Protein AF-A0A969SHD6-F1 (afdb_monomer)

Secondary structure (DSSP, 8-state):
-----------------------------------------------------HHHHHHHHHHHHHHHHHHHHTT--HHHHHHHHHHHHHH--EEEE-----BPTTSSPBPGGGGT-EEEEES-HHHHHHHTTT-SSEEE--HHHHSSEEEE-STTTTT-EE-TTPSPPPHHHHHHHHHTT-

Structure (mmCIF, N/CA/C/O backbone):
data_AF-A0A969SHD6-F1
#
_entry.id   AF-A0A969SHD6-F1
#
loop_
_atom_site.group_PDB
_atom_site.id
_atom_site.type_symbol
_atom_site.label_atom_id
_atom_site.label_alt_id
_atom_site.label_comp_id
_atom_site.label_asym_id
_atom_site.label_entity_id
_atom_site.label_seq_id
_atom_site.pdbx_PDB_ins_code
_atom_site.Cartn_x
_atom_site.Cartn_y
_atom_site.Cartn_z
_atom_site.occupancy
_atom_site.B_iso_or_equiv
_atom_site.auth_seq_id
_atom_site.auth_comp_id
_atom_site.auth_asym_id
_atom_site.auth_atom_id
_atom_site.pdbx_PDB_model_num
ATOM 1 N N . MET A 1 1 ? -44.018 15.554 -19.482 1.00 47.31 1 MET A N 1
ATOM 2 C CA . MET A 1 1 ? -44.488 14.164 -19.298 1.00 47.31 1 MET A CA 1
ATOM 3 C C . MET A 1 1 ? -43.904 13.653 -17.995 1.00 47.31 1 MET A C 1
ATOM 5 O O . MET A 1 1 ? -42.697 13.480 -17.912 1.00 47.31 1 MET A O 1
ATOM 9 N N . THR A 1 2 ? -44.730 13.518 -16.963 1.00 50.12 2 THR A N 1
ATOM 10 C CA . THR A 1 2 ? -44.343 13.008 -15.641 1.00 50.12 2 THR A CA 1
ATOM 11 C C . THR A 1 2 ? -44.660 11.521 -15.562 1.00 50.12 2 THR A C 1
ATOM 13 O O . THR A 1 2 ? -45.817 11.142 -15.712 1.00 50.12 2 THR A O 1
ATOM 16 N N . ILE A 1 3 ? -43.655 10.688 -15.295 1.00 57.47 3 ILE A N 1
ATOM 17 C CA . ILE A 1 3 ? -43.860 9.322 -14.803 1.00 57.47 3 ILE A CA 1
ATOM 18 C C . ILE A 1 3 ? -43.043 9.175 -13.517 1.00 57.47 3 ILE A C 1
ATOM 20 O O . ILE A 1 3 ? -41.971 9.756 -13.359 1.00 57.47 3 ILE A O 1
ATOM 24 N N . LEU A 1 4 ? -43.658 8.485 -12.570 1.00 54.00 4 LEU A N 1
ATOM 25 C CA . LEU A 1 4 ? -43.399 8.419 -11.133 1.00 54.00 4 LEU A CA 1
ATOM 26 C C . LEU A 1 4 ? -43.486 6.908 -10.776 1.00 54.00 4 LEU A C 1
ATOM 28 O O . LEU A 1 4 ? -43.933 6.156 -11.640 1.00 54.00 4 LEU A O 1
ATOM 32 N N . TRP A 1 5 ? -43.170 6.486 -9.535 1.00 44.47 5 TRP A N 1
ATOM 33 C CA . TRP A 1 5 ? -43.183 5.084 -9.013 1.00 44.47 5 TRP A CA 1
ATOM 34 C C . TRP A 1 5 ? -41.864 4.311 -9.271 1.00 44.47 5 TRP A C 1
ATOM 36 O O . TRP A 1 5 ? -41.293 4.440 -10.347 1.00 44.47 5 TRP A O 1
ATOM 46 N N . SER A 1 6 ? -41.270 3.509 -8.368 1.00 48.25 6 SER A N 1
ATOM 47 C CA . SER A 1 6 ? -41.489 3.176 -6.934 1.00 48.25 6 SER A CA 1
ATOM 48 C C . SER A 1 6 ? -40.092 2.959 -6.268 1.00 48.25 6 SER A C 1
ATOM 50 O O . SER A 1 6 ? -39.107 2.845 -6.988 1.00 48.25 6 SER A O 1
ATOM 52 N N . ALA A 1 7 ? -39.826 2.971 -4.951 1.00 51.88 7 ALA A N 1
ATOM 53 C CA . ALA A 1 7 ? -40.499 2.340 -3.800 1.00 51.88 7 ALA A CA 1
ATOM 54 C C . ALA A 1 7 ? -40.515 0.784 -3.878 1.00 51.88 7 ALA A C 1
ATOM 56 O O . ALA A 1 7 ? -40.811 0.229 -4.926 1.00 51.88 7 ALA A O 1
ATOM 57 N N . VAL A 1 8 ? -40.204 -0.016 -2.849 1.00 49.53 8 VAL A N 1
ATOM 58 C CA . VAL A 1 8 ? -39.600 0.187 -1.508 1.00 49.53 8 VAL A CA 1
ATOM 59 C C . VAL A 1 8 ? -38.805 -1.102 -1.182 1.00 49.53 8 VAL A C 1
ATOM 61 O O . VAL A 1 8 ? -39.204 -2.147 -1.685 1.00 49.53 8 VAL A O 1
ATOM 64 N N . LEU A 1 9 ? -37.763 -1.076 -0.326 1.00 48.53 9 LEU A N 1
ATOM 65 C CA . LEU A 1 9 ? -37.622 -1.993 0.840 1.00 48.53 9 LEU A CA 1
ATOM 66 C C . LEU A 1 9 ? -36.283 -1.827 1.585 1.00 48.53 9 LEU A C 1
ATOM 68 O O . LEU A 1 9 ? -35.214 -2.155 1.076 1.00 48.53 9 LEU A O 1
ATOM 72 N N . ALA A 1 10 ? -36.365 -1.381 2.840 1.00 48.44 10 ALA A N 1
ATOM 73 C CA . ALA A 1 10 ? -35.284 -1.498 3.814 1.00 48.44 10 ALA A CA 1
ATOM 74 C C . ALA A 1 10 ? -35.473 -2.784 4.633 1.00 48.44 10 ALA A C 1
ATOM 76 O O . ALA A 1 10 ? -36.581 -3.063 5.088 1.00 48.44 10 ALA A O 1
ATOM 77 N N . ALA A 1 11 ? -34.393 -3.528 4.873 1.00 48.66 11 ALA A N 1
ATOM 78 C CA . ALA A 1 11 ? -34.372 -4.656 5.801 1.00 48.66 11 ALA A CA 1
ATOM 79 C C . ALA A 1 11 ? -33.301 -4.408 6.871 1.00 48.66 11 ALA A C 1
ATOM 81 O O . ALA A 1 11 ? -32.119 -4.686 6.671 1.00 48.66 11 ALA A O 1
ATOM 82 N N . ALA A 1 12 ? -33.717 -3.846 8.007 1.00 48.00 12 ALA A N 1
ATOM 83 C CA . ALA A 1 12 ? -32.867 -3.731 9.185 1.00 48.00 12 ALA A CA 1
ATOM 84 C C . ALA A 1 12 ? -32.871 -5.069 9.939 1.00 48.00 12 ALA A C 1
ATOM 86 O O . ALA A 1 12 ? -33.909 -5.487 10.449 1.00 48.00 12 ALA A O 1
ATOM 87 N N . VAL A 1 13 ? -31.718 -5.737 10.020 1.00 58.69 13 VAL A N 1
ATOM 88 C CA . VAL A 1 13 ? -31.552 -6.955 10.828 1.00 58.69 13 VAL A CA 1
ATOM 89 C C . VAL A 1 13 ? -30.784 -6.604 12.097 1.00 58.69 13 VAL A C 1
ATOM 91 O O . VAL A 1 13 ? -29.557 -6.514 12.104 1.00 58.69 13 VAL A O 1
ATOM 94 N N . SER A 1 14 ? -31.531 -6.388 13.176 1.00 45.38 14 SER A N 1
ATOM 95 C CA . SER A 1 14 ? -30.989 -6.170 14.516 1.00 45.38 14 SER A CA 1
ATOM 96 C C . SER A 1 14 ? -30.467 -7.483 15.101 1.00 45.38 14 SER A C 1
ATOM 98 O O . SER A 1 14 ? -31.257 -8.365 15.431 1.00 45.38 14 SER A O 1
ATOM 100 N N . PHE A 1 15 ? -29.152 -7.603 15.294 1.00 53.94 15 PHE A N 1
ATOM 101 C CA . PHE A 1 15 ? -28.575 -8.662 16.126 1.00 53.94 15 PHE A CA 1
ATOM 102 C C . PHE A 1 15 ? -28.360 -8.151 17.552 1.00 53.94 15 PHE A C 1
ATOM 104 O O . PHE A 1 15 ? -27.542 -7.262 17.792 1.00 53.94 15 PHE A O 1
ATOM 111 N N . ALA A 1 16 ? -29.112 -8.718 18.495 1.00 55.22 16 ALA A N 1
ATOM 112 C CA . ALA A 1 16 ? -28.934 -8.485 19.924 1.00 55.22 16 ALA A CA 1
ATOM 113 C C . ALA A 1 16 ? -27.698 -9.230 20.467 1.00 55.22 16 ALA A C 1
ATOM 115 O O . ALA A 1 16 ? -27.256 -10.232 19.903 1.00 55.22 16 ALA A O 1
ATOM 116 N N . LEU A 1 17 ? -27.142 -8.725 21.573 1.00 46.09 17 LEU A N 1
ATOM 117 C CA . LEU A 1 17 ? -25.974 -9.301 22.249 1.00 46.09 17 LEU A CA 1
ATOM 118 C C . LEU A 1 17 ? -26.292 -10.662 22.904 1.00 46.09 17 LEU A C 1
ATOM 120 O O . LEU A 1 17 ? -27.452 -10.989 23.150 1.00 46.09 17 LEU A O 1
ATOM 124 N N . PRO A 1 18 ? -25.249 -11.400 23.316 1.00 48.41 18 PRO A N 1
ATOM 125 C CA . PRO A 1 18 ? -25.024 -11.416 24.763 1.00 48.41 18 PRO A CA 1
ATOM 126 C C . PRO A 1 18 ? -23.591 -11.045 25.168 1.00 48.41 18 PRO A C 1
ATOM 128 O O . PRO A 1 18 ? -22.605 -11.520 24.607 1.00 48.41 18 PRO A O 1
ATOM 131 N N . ALA A 1 19 ? -23.482 -10.215 26.206 1.00 49.66 19 ALA A N 1
ATOM 132 C CA . ALA A 1 19 ? -22.227 -9.947 26.895 1.00 49.66 19 ALA A CA 1
ATOM 133 C C . ALA A 1 19 ? -22.019 -10.990 28.006 1.00 49.66 19 ALA A C 1
ATOM 135 O O . ALA A 1 19 ? -22.691 -10.947 29.035 1.00 49.66 19 ALA A O 1
ATOM 136 N N . SER A 1 20 ? -21.074 -11.913 27.824 1.00 48.59 20 SER A N 1
ATOM 137 C CA . SER A 1 20 ? -20.677 -12.854 28.879 1.00 48.59 20 SER A CA 1
ATOM 138 C C . SER A 1 20 ? -19.536 -12.279 29.714 1.00 48.59 20 SER A C 1
ATOM 140 O O . SER A 1 20 ? -18.369 -12.319 29.327 1.00 48.59 20 SER A O 1
ATOM 142 N N . SER A 1 21 ? -19.891 -11.756 30.888 1.00 50.78 21 SER A N 1
ATOM 143 C CA . SER A 1 21 ? -18.938 -11.434 31.950 1.00 50.78 21 SER A CA 1
ATOM 144 C C . SER A 1 21 ? -18.279 -12.713 32.478 1.00 50.78 21 SER A C 1
ATOM 146 O O . SER A 1 21 ? -18.970 -13.640 32.891 1.00 50.78 21 SER A O 1
ATOM 148 N N . MET A 1 22 ? -16.946 -12.745 32.500 1.00 47.06 22 MET A N 1
ATOM 149 C CA . MET A 1 22 ? -16.147 -13.748 33.213 1.00 47.06 22 MET A CA 1
ATOM 150 C C . MET A 1 22 ? -15.091 -13.029 34.056 1.00 47.06 22 MET A C 1
ATOM 152 O O . MET A 1 22 ? -13.913 -12.945 33.707 1.00 47.06 22 MET A O 1
ATOM 156 N N . ALA A 1 23 ? -15.540 -12.471 35.180 1.00 39.94 23 ALA A N 1
ATOM 157 C CA . ALA A 1 23 ? -14.667 -11.900 36.196 1.00 39.94 23 ALA A CA 1
ATOM 158 C C . ALA A 1 23 ? -13.965 -13.026 36.976 1.00 39.94 23 ALA A C 1
ATOM 160 O O . ALA A 1 23 ? -14.510 -13.571 37.931 1.00 39.94 23 ALA A O 1
ATOM 161 N N . CYS A 1 24 ? -12.738 -13.379 36.582 1.00 41.56 24 CYS A N 1
ATOM 162 C CA . CYS A 1 24 ? -11.913 -14.319 37.342 1.00 41.56 24 CYS A CA 1
ATOM 163 C C . CYS A 1 24 ? -11.123 -13.575 38.431 1.00 41.56 24 CYS A C 1
ATOM 165 O O . CYS A 1 24 ? -9.979 -13.155 38.235 1.00 41.56 24 CYS A O 1
ATOM 167 N N . THR A 1 25 ? -11.745 -13.398 39.596 1.00 45.56 25 THR A N 1
ATOM 168 C CA . THR A 1 25 ? -11.101 -12.862 40.800 1.00 45.56 25 THR A CA 1
ATOM 169 C C . THR A 1 25 ? -10.126 -13.882 41.395 1.00 45.56 25 THR A C 1
ATOM 171 O O . THR A 1 25 ? -10.503 -14.707 42.226 1.00 45.56 25 THR A O 1
ATOM 174 N N . LYS A 1 26 ? -8.839 -13.809 41.029 1.00 42.25 26 LYS A N 1
ATOM 175 C CA . LYS A 1 26 ? -7.770 -14.467 41.803 1.00 42.25 26 LYS A CA 1
ATOM 176 C C . LYS A 1 26 ? -7.356 -13.592 42.984 1.00 42.25 26 LYS A C 1
ATOM 178 O O . LYS A 1 26 ? -6.381 -12.847 42.922 1.00 42.25 26 LYS A O 1
ATOM 183 N N . GLN A 1 27 ? -8.124 -13.703 44.063 1.00 40.72 27 GLN A N 1
ATOM 184 C CA . GLN A 1 27 ? -7.768 -13.151 45.364 1.00 40.72 27 GLN A CA 1
ATOM 185 C C . GLN A 1 27 ? -6.595 -13.943 45.959 1.00 40.72 27 GLN A C 1
ATOM 187 O O . GLN A 1 27 ? -6.565 -15.173 45.902 1.00 40.72 27 GLN A O 1
ATOM 192 N N . ALA A 1 28 ? -5.606 -13.236 46.503 1.00 40.72 28 ALA A N 1
ATOM 193 C CA . ALA A 1 28 ? -4.443 -13.863 47.115 1.00 40.72 28 ALA A CA 1
ATOM 194 C C . ALA A 1 28 ? -4.827 -14.534 48.442 1.00 40.72 28 ALA A C 1
ATOM 196 O O . ALA A 1 28 ? -5.395 -13.884 49.320 1.00 40.72 28 ALA A O 1
ATOM 197 N N . ARG A 1 29 ? -4.442 -15.802 48.617 1.00 40.94 29 ARG A N 1
ATOM 198 C CA . ARG A 1 29 ? -4.338 -16.429 49.937 1.00 40.94 29 ARG A CA 1
ATOM 199 C C . ARG A 1 29 ? -2.862 -16.547 50.286 1.00 40.94 29 ARG A C 1
ATOM 201 O O . ARG A 1 29 ? -2.143 -17.348 49.695 1.00 40.94 29 ARG A O 1
ATOM 208 N N . ALA A 1 30 ? -2.419 -15.713 51.218 1.00 40.16 30 ALA A N 1
ATOM 209 C CA . ALA A 1 30 ? -1.184 -15.967 51.936 1.00 40.16 30 ALA A CA 1
ATOM 210 C C . ALA A 1 30 ? -1.449 -17.103 52.926 1.00 40.16 30 ALA A C 1
ATOM 212 O O . ALA A 1 30 ? -2.427 -17.039 53.669 1.00 40.16 30 ALA A O 1
ATOM 213 N N . GLU A 1 31 ? -0.579 -18.106 52.968 1.00 41.84 31 GLU A N 1
ATOM 214 C CA . GLU A 1 31 ? -0.481 -18.963 54.143 1.00 41.84 31 GLU A CA 1
ATOM 215 C C . GLU A 1 31 ? 0.981 -19.309 54.420 1.00 41.84 31 GLU A C 1
ATOM 217 O O . GLU A 1 31 ? 1.824 -19.357 53.523 1.00 41.84 31 GLU A O 1
ATOM 222 N N . GLN A 1 32 ? 1.284 -19.403 55.706 1.00 40.75 32 GLN A N 1
ATOM 223 C CA . GLN A 1 32 ? 2.582 -19.097 56.287 1.00 40.75 32 GLN A CA 1
ATOM 224 C C . GLN A 1 32 ? 3.086 -20.337 57.018 1.00 40.75 32 GLN A C 1
ATOM 226 O O . GLN A 1 32 ? 2.496 -20.729 58.021 1.00 40.75 32 GLN A O 1
ATOM 231 N N . VAL A 1 33 ? 4.196 -20.927 56.567 1.00 44.34 33 VAL A N 1
ATOM 232 C CA . VAL A 1 33 ? 4.833 -22.053 57.267 1.00 44.34 33 VAL A CA 1
ATOM 233 C C . VAL A 1 33 ? 6.277 -21.701 57.614 1.00 44.34 33 VAL A C 1
ATOM 235 O O . VAL A 1 33 ? 7.060 -21.282 56.764 1.00 44.34 33 VAL A O 1
ATOM 238 N N . ARG A 1 34 ? 6.603 -21.837 58.904 1.00 39.28 34 ARG A N 1
ATOM 239 C CA . ARG A 1 34 ? 7.937 -21.614 59.475 1.00 39.28 34 ARG A CA 1
ATOM 240 C C . ARG A 1 34 ? 8.928 -22.679 59.002 1.00 39.28 34 ARG A C 1
ATOM 242 O O . ARG A 1 34 ? 8.603 -23.860 58.993 1.00 39.28 34 ARG A O 1
ATOM 249 N N . GLY A 1 35 ? 10.172 -22.263 58.789 1.00 36.47 35 GLY A N 1
ATOM 250 C CA . GLY A 1 35 ? 11.342 -23.138 58.757 1.00 36.47 35 GLY A CA 1
ATOM 251 C C . GLY A 1 35 ? 12.573 -22.351 59.200 1.00 36.47 35 GLY A C 1
ATOM 252 O O . GLY A 1 35 ? 12.947 -21.383 58.545 1.00 36.47 35 GLY A O 1
ATOM 253 N N . HIS A 1 36 ? 13.170 -22.722 60.333 1.00 37.75 36 HIS A N 1
ATOM 254 C CA . HIS A 1 36 ? 14.424 -22.132 60.807 1.00 37.75 36 HIS A CA 1
ATOM 255 C C . HIS A 1 36 ? 15.614 -22.869 60.183 1.00 37.75 36 HIS A C 1
ATOM 257 O O . HIS A 1 36 ? 15.649 -24.095 60.234 1.00 37.75 36 HIS A O 1
ATOM 263 N N . SER A 1 37 ? 16.632 -22.141 59.720 1.00 37.34 37 SER A N 1
ATOM 264 C CA . SER A 1 37 ? 18.026 -22.563 59.912 1.00 37.34 37 SER A CA 1
ATOM 265 C C . SER A 1 37 ? 18.987 -21.376 59.804 1.00 37.34 37 SER A C 1
ATOM 267 O O . SER A 1 37 ? 18.674 -20.360 59.184 1.00 37.34 37 SER A O 1
ATOM 269 N N . LEU A 1 38 ? 20.137 -21.501 60.462 1.00 43.72 38 LEU A N 1
ATOM 270 C CA . LEU A 1 38 ? 21.162 -20.468 60.616 1.00 43.72 38 LEU A CA 1
ATOM 271 C C . LEU A 1 38 ? 22.252 -20.627 59.542 1.00 43.72 38 LEU A C 1
ATOM 273 O O . LEU A 1 38 ? 22.642 -21.746 59.220 1.00 43.72 38 LEU A O 1
ATOM 277 N N . GLY A 1 39 ? 22.796 -19.519 59.035 1.00 34.47 39 GLY A N 1
ATOM 278 C CA . GLY A 1 39 ? 23.941 -19.534 58.114 1.00 34.47 39 GLY A CA 1
ATOM 279 C C . GLY A 1 39 ? 24.243 -18.143 57.558 1.00 34.47 39 GLY A C 1
ATOM 280 O O . GLY A 1 39 ? 23.411 -17.559 56.869 1.00 34.47 39 GLY A O 1
ATOM 281 N N . GLY A 1 40 ? 25.401 -17.576 57.904 1.00 34.47 40 GLY A N 1
ATOM 282 C CA . GLY A 1 40 ? 25.762 -16.196 57.555 1.00 34.47 40 GLY A CA 1
ATOM 283 C C . GLY A 1 40 ? 26.315 -16.019 56.135 1.00 34.47 40 GLY A C 1
ATOM 284 O O . GLY A 1 40 ? 26.789 -16.967 55.516 1.00 34.47 40 GLY A O 1
ATOM 285 N N . GLY A 1 41 ? 26.309 -14.776 55.639 1.00 33.50 41 GLY A N 1
ATOM 286 C CA . GLY A 1 41 ? 26.903 -14.432 54.342 1.00 33.50 41 GLY A CA 1
ATOM 287 C C . GLY A 1 41 ? 26.668 -12.983 53.904 1.00 33.50 41 GLY A C 1
ATOM 288 O O . GLY A 1 41 ? 25.662 -12.684 53.278 1.00 33.50 41 GLY A O 1
ATOM 289 N N . CYS A 1 42 ? 27.622 -12.107 54.237 1.00 38.00 42 CYS A N 1
ATOM 290 C CA . CYS A 1 42 ? 27.936 -10.791 53.647 1.00 38.00 42 CYS A CA 1
ATOM 291 C C . CYS A 1 42 ? 26.818 -9.938 52.997 1.00 38.00 42 CYS A C 1
ATOM 293 O O . CYS A 1 42 ? 26.328 -10.203 51.901 1.00 38.00 42 CYS A O 1
ATOM 295 N N . ALA A 1 43 ? 26.566 -8.771 53.597 1.00 46.19 43 ALA A N 1
ATOM 296 C CA . ALA A 1 43 ? 25.679 -7.747 53.057 1.00 46.19 43 ALA A CA 1
ATOM 297 C C . ALA A 1 43 ? 26.117 -7.195 51.682 1.00 46.19 43 ALA A C 1
ATOM 299 O O . ALA A 1 43 ? 27.228 -6.687 51.517 1.00 46.19 43 ALA A O 1
ATOM 300 N N . LYS A 1 44 ? 25.173 -7.137 50.735 1.00 43.88 44 LYS A N 1
ATOM 301 C CA . LYS A 1 44 ? 25.140 -6.119 49.672 1.00 43.88 44 LYS A CA 1
ATOM 302 C C . LYS A 1 44 ? 23.761 -5.464 49.656 1.00 43.88 44 LYS A C 1
ATOM 304 O O . LYS A 1 44 ? 22.746 -6.144 49.760 1.00 43.88 44 LYS A O 1
ATOM 309 N N . LYS A 1 45 ? 23.743 -4.129 49.568 1.00 38.12 45 LYS A N 1
ATOM 310 C CA . LYS A 1 45 ? 22.536 -3.290 49.661 1.00 38.12 45 LYS A CA 1
ATOM 311 C C . LYS A 1 45 ? 21.467 -3.746 48.662 1.00 38.12 45 LYS A C 1
ATOM 313 O O . LYS A 1 45 ? 21.633 -3.553 47.459 1.00 38.12 45 LYS A O 1
ATOM 318 N N . GLY A 1 46 ? 20.354 -4.275 49.165 1.00 36.72 46 GLY A N 1
ATOM 319 C CA . GLY A 1 46 ? 19.147 -4.452 48.366 1.00 36.72 46 GLY A CA 1
ATOM 320 C C . GLY A 1 46 ? 18.585 -3.084 47.995 1.00 36.72 46 GLY A C 1
ATOM 321 O O . GLY A 1 46 ? 18.047 -2.386 48.853 1.00 36.72 46 GLY A O 1
ATOM 322 N N . GLN A 1 47 ? 18.718 -2.684 46.729 1.00 45.72 47 GLN A N 1
ATOM 323 C CA . GLN A 1 47 ? 17.947 -1.552 46.222 1.00 45.72 47 GLN A CA 1
ATOM 324 C C . GLN A 1 47 ? 16.474 -1.959 46.202 1.00 45.72 47 GLN A C 1
ATOM 326 O O . GLN A 1 47 ? 16.125 -3.039 45.721 1.00 45.72 47 GLN A O 1
ATOM 331 N N . ALA A 1 48 ? 15.627 -1.118 46.792 1.00 38.91 48 ALA A N 1
ATOM 332 C CA . ALA A 1 48 ? 14.224 -1.426 47.004 1.00 38.91 48 ALA A CA 1
ATOM 333 C C . ALA A 1 48 ? 13.525 -1.774 45.684 1.00 38.91 48 ALA A C 1
ATOM 335 O O . ALA A 1 48 ? 13.653 -1.050 44.696 1.00 38.91 48 ALA A O 1
ATOM 336 N N . ALA A 1 49 ? 12.727 -2.844 45.694 1.00 45.97 49 ALA A N 1
ATOM 337 C CA . ALA A 1 49 ? 11.819 -3.158 44.601 1.00 45.97 49 ALA A CA 1
ATOM 338 C C . ALA A 1 49 ? 10.782 -2.031 44.475 1.00 45.97 49 ALA A C 1
ATOM 340 O O . ALA A 1 49 ? 9.769 -2.010 45.180 1.00 45.97 49 ALA A O 1
ATOM 341 N N . SER A 1 50 ? 11.061 -1.064 43.599 1.00 49.06 50 SER A N 1
ATOM 342 C CA . SER A 1 50 ? 10.188 0.073 43.339 1.00 49.06 50 SER A CA 1
ATOM 343 C C . SER A 1 50 ? 8.842 -0.445 42.838 1.00 49.06 50 SER A C 1
ATOM 345 O O . SER A 1 50 ? 8.737 -0.939 41.712 1.00 49.06 50 SER A O 1
ATOM 347 N N . LYS A 1 51 ? 7.807 -0.327 43.680 1.00 44.53 51 LYS A N 1
ATOM 348 C CA . LYS A 1 51 ? 6.411 -0.625 43.337 1.00 44.53 51 LYS A CA 1
ATOM 349 C C . LYS A 1 51 ? 5.922 0.396 42.307 1.00 44.53 51 LYS A C 1
ATOM 351 O O . LYS A 1 51 ? 5.216 1.345 42.630 1.00 44.53 51 LYS A O 1
ATOM 356 N N . THR A 1 52 ? 6.349 0.221 41.062 1.00 49.16 52 THR A N 1
ATOM 357 C CA . THR A 1 52 ? 5.897 1.012 39.920 1.00 49.16 52 THR A CA 1
ATOM 358 C C . THR A 1 52 ? 4.424 0.702 39.694 1.00 49.16 52 THR A C 1
ATOM 360 O O . THR A 1 52 ? 4.066 -0.399 39.273 1.00 49.16 52 THR A O 1
ATOM 363 N N . SER A 1 53 ? 3.571 1.666 40.048 1.00 51.88 53 SER A N 1
ATOM 364 C CA . SER A 1 53 ? 2.117 1.540 39.932 1.00 51.88 53 SER A CA 1
ATOM 365 C C . SER A 1 53 ? 1.739 1.128 38.500 1.00 51.88 53 SER A C 1
ATOM 367 O O . SER A 1 53 ? 2.319 1.677 37.552 1.00 51.88 53 SER A O 1
ATOM 369 N N . PRO A 1 54 ? 0.820 0.159 38.304 1.00 54.81 54 PRO A N 1
ATOM 370 C CA . PRO A 1 54 ? 0.572 -0.444 36.994 1.00 54.81 54 PRO A CA 1
ATOM 371 C C . PRO A 1 54 ? 0.227 0.576 35.901 1.00 54.81 54 PRO A C 1
ATOM 373 O O . PRO A 1 54 ? 0.653 0.396 34.760 1.00 54.81 54 PRO A O 1
ATOM 376 N N . GLU A 1 55 ? -0.439 1.681 36.243 1.00 52.50 55 GLU A N 1
ATOM 377 C CA . GLU A 1 55 ? -0.769 2.760 35.304 1.00 52.50 55 GLU A CA 1
ATOM 378 C C . GLU A 1 55 ? 0.471 3.330 34.601 1.00 52.50 55 GLU A C 1
ATOM 380 O O . GLU A 1 55 ? 0.519 3.375 33.369 1.00 52.50 55 GLU A O 1
ATOM 385 N N . HIS A 1 56 ? 1.530 3.647 35.355 1.00 53.28 56 HIS A N 1
ATOM 386 C CA . HIS A 1 56 ? 2.757 4.242 34.814 1.00 53.28 56 HIS A CA 1
ATOM 387 C C . HIS A 1 56 ? 3.504 3.283 33.869 1.00 53.28 56 HIS A C 1
ATOM 389 O O . HIS A 1 56 ? 4.194 3.705 32.942 1.00 53.28 56 HIS A O 1
ATOM 395 N N . ARG A 1 57 ? 3.335 1.965 34.047 1.00 55.91 57 ARG A N 1
ATOM 396 C CA . ARG A 1 57 ? 3.905 0.955 33.141 1.00 55.91 57 ARG A CA 1
ATOM 397 C C . ARG A 1 57 ? 3.133 0.859 31.819 1.00 55.91 57 ARG A C 1
ATOM 399 O O . ARG A 1 57 ? 3.730 0.533 30.792 1.00 55.91 57 ARG A O 1
ATOM 406 N N . THR A 1 58 ? 1.830 1.156 31.817 1.00 62.97 58 THR A N 1
ATOM 407 C CA . THR A 1 58 ? 1.004 1.128 30.595 1.00 62.97 58 THR A CA 1
ATOM 408 C C . THR A 1 58 ? 1.226 2.340 29.691 1.00 62.97 58 THR A C 1
ATOM 410 O O . THR A 1 58 ? 1.286 2.177 28.470 1.00 62.97 58 THR A O 1
ATOM 413 N N . THR A 1 59 ? 1.418 3.535 30.259 1.00 68.06 59 THR A N 1
ATOM 414 C CA . THR A 1 59 ? 1.606 4.781 29.496 1.00 68.06 59 THR A CA 1
ATOM 415 C C . THR A 1 59 ? 2.914 4.773 28.703 1.00 68.06 59 THR A C 1
ATOM 417 O O . THR A 1 59 ? 2.890 5.015 27.494 1.00 68.06 59 THR A O 1
ATOM 420 N N . TYR A 1 60 ? 4.037 4.378 29.318 1.00 70.44 60 TYR A N 1
ATOM 421 C CA . TYR A 1 60 ? 5.306 4.189 28.601 1.00 70.44 60 TYR A CA 1
ATOM 422 C C . TYR A 1 60 ? 5.214 3.105 27.522 1.00 70.44 60 TYR A C 1
ATOM 424 O O . TYR A 1 60 ? 5.688 3.310 26.405 1.00 70.44 60 TYR A O 1
ATOM 432 N N . ALA A 1 61 ? 4.569 1.968 27.811 1.00 72.12 61 ALA A N 1
ATOM 433 C CA . ALA A 1 61 ? 4.414 0.888 26.836 1.00 72.12 61 ALA A CA 1
ATOM 434 C C . ALA A 1 61 ? 3.554 1.297 25.626 1.00 72.12 61 ALA A C 1
ATOM 436 O O . ALA A 1 61 ? 3.802 0.822 24.517 1.00 72.12 61 ALA A O 1
ATOM 437 N N . LYS A 1 62 ? 2.565 2.181 25.816 1.00 73.06 62 LYS A N 1
ATOM 438 C CA . LYS A 1 62 ? 1.795 2.791 24.723 1.00 73.06 62 LYS A CA 1
ATOM 439 C C . LYS A 1 62 ? 2.658 3.777 23.930 1.00 73.06 62 LYS A C 1
ATOM 441 O O . LYS A 1 62 ? 2.838 3.577 22.734 1.00 73.06 62 LYS A O 1
ATOM 446 N N . SER A 1 63 ? 3.276 4.751 24.603 1.00 72.19 63 SER A N 1
ATOM 447 C CA . SER A 1 63 ? 4.126 5.768 23.964 1.00 72.19 63 SER A CA 1
ATOM 448 C C . SER A 1 63 ? 5.254 5.154 23.125 1.00 72.19 63 SER A C 1
ATOM 450 O O . SER A 1 63 ? 5.445 5.545 21.974 1.00 72.19 63 SER A O 1
ATOM 452 N N . ALA A 1 64 ? 5.941 4.126 23.635 1.00 72.81 64 ALA A N 1
ATOM 453 C CA . ALA A 1 64 ? 7.003 3.431 22.906 1.00 72.81 64 ALA A CA 1
ATOM 454 C C . ALA A 1 64 ? 6.489 2.685 21.658 1.00 72.81 64 ALA A C 1
ATOM 456 O O . ALA A 1 64 ? 7.167 2.655 20.630 1.00 72.81 64 ALA A O 1
ATOM 457 N N . ARG A 1 65 ? 5.279 2.106 21.712 1.00 70.25 65 ARG A N 1
ATOM 458 C CA . ARG A 1 65 ? 4.638 1.477 20.543 1.00 70.25 65 ARG A CA 1
ATOM 459 C C . ARG A 1 65 ? 4.241 2.512 19.501 1.00 70.25 65 ARG A C 1
ATOM 461 O O . ARG A 1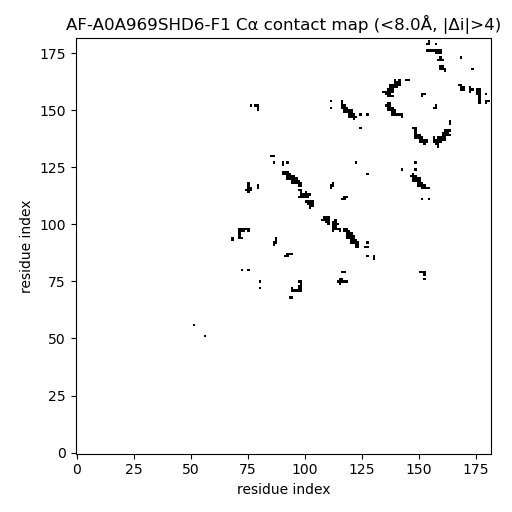 65 ? 4.432 2.258 18.317 1.00 70.25 65 ARG A O 1
ATOM 468 N N . ASP A 1 66 ? 3.715 3.654 19.926 1.00 68.88 66 ASP A N 1
ATOM 469 C CA . ASP A 1 66 ? 3.297 4.716 19.014 1.00 68.88 66 ASP A CA 1
ATOM 470 C C . ASP A 1 66 ? 4.521 5.381 18.355 1.00 68.88 66 ASP A C 1
ATOM 472 O O . ASP A 1 66 ? 4.540 5.530 17.135 1.00 68.88 66 ASP A O 1
ATOM 476 N N . HIS A 1 67 ? 5.614 5.608 19.097 1.00 65.88 67 HIS A N 1
ATOM 477 C CA . HIS A 1 67 ? 6.911 6.011 18.530 1.00 65.88 67 HIS A CA 1
ATOM 478 C C . HIS A 1 67 ? 7.449 4.989 17.517 1.00 65.88 67 HIS A C 1
ATOM 480 O O . HIS A 1 67 ? 7.859 5.370 16.422 1.00 65.88 67 HIS A O 1
ATOM 486 N N . ALA A 1 68 ? 7.405 3.689 17.833 1.00 70.31 68 ALA A N 1
ATOM 487 C CA . ALA A 1 68 ? 7.839 2.642 16.908 1.00 70.31 68 ALA A CA 1
ATOM 488 C C . ALA A 1 68 ? 6.976 2.577 15.631 1.00 70.31 68 ALA A C 1
ATOM 490 O O . ALA A 1 68 ? 7.499 2.312 14.550 1.00 70.31 68 ALA A O 1
ATOM 491 N N . ARG A 1 69 ? 5.666 2.851 15.723 1.00 71.06 69 ARG A N 1
ATOM 492 C CA . ARG A 1 69 ? 4.775 2.946 14.551 1.00 71.06 69 ARG A CA 1
ATOM 493 C C . ARG A 1 69 ? 5.119 4.160 13.693 1.00 71.06 69 ARG A C 1
ATOM 495 O O . ARG A 1 69 ? 5.305 3.991 12.492 1.00 71.06 69 ARG A O 1
ATOM 502 N N . SER A 1 70 ? 5.281 5.334 14.305 1.00 72.38 70 SER A N 1
ATOM 503 C CA . SER A 1 70 ? 5.685 6.562 13.609 1.00 72.38 70 SER A CA 1
ATOM 504 C C . SER A 1 70 ? 7.042 6.411 12.917 1.00 72.38 70 SER A C 1
ATOM 506 O O . SER A 1 70 ? 7.182 6.808 11.761 1.00 72.38 70 SER A O 1
ATOM 508 N N . ALA A 1 71 ? 8.014 5.762 13.568 1.00 77.25 71 ALA A N 1
ATOM 509 C CA . ALA A 1 71 ? 9.327 5.464 12.993 1.00 77.25 71 ALA A CA 1
ATOM 510 C C . ALA A 1 71 ? 9.251 4.524 11.775 1.00 77.25 71 ALA A C 1
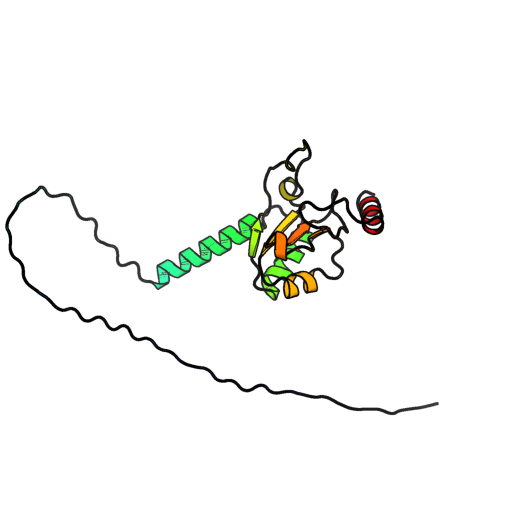ATOM 512 O O . ALA A 1 71 ? 9.997 4.703 10.817 1.00 77.25 71 ALA A O 1
ATOM 513 N N . LEU A 1 72 ? 8.326 3.556 11.767 1.00 83.12 72 LEU A N 1
ATOM 514 C CA . LEU A 1 72 ? 8.105 2.670 10.616 1.00 83.12 72 LEU A CA 1
ATOM 515 C C . LEU A 1 72 ? 7.391 3.359 9.440 1.00 83.12 72 LEU A C 1
ATOM 517 O O . LEU A 1 72 ? 7.483 2.876 8.316 1.00 83.12 72 LEU A O 1
ATOM 521 N N . THR A 1 73 ? 6.690 4.471 9.661 1.00 87.88 73 THR A N 1
ATOM 522 C CA . THR A 1 73 ? 6.110 5.293 8.580 1.00 87.88 73 THR A CA 1
ATOM 523 C C . THR A 1 73 ? 6.985 6.480 8.172 1.00 87.88 73 THR A C 1
ATOM 525 O O . THR A 1 73 ? 6.726 7.105 7.144 1.00 87.88 73 THR A O 1
ATOM 528 N N . ALA A 1 74 ? 8.025 6.798 8.947 1.00 89.38 74 ALA A N 1
ATOM 529 C CA . ALA A 1 74 ? 8.946 7.888 8.653 1.00 89.38 74 ALA A CA 1
ATOM 530 C C . ALA A 1 74 ? 9.715 7.629 7.347 1.00 89.38 74 ALA A C 1
ATOM 532 O O . ALA A 1 74 ? 10.181 6.520 7.091 1.00 89.38 74 ALA A O 1
ATOM 533 N N . GLY A 1 75 ? 9.840 8.663 6.511 1.00 91.44 75 GLY A N 1
ATOM 534 C CA . GLY A 1 75 ? 10.528 8.585 5.219 1.00 91.44 75 GLY A CA 1
ATOM 535 C C . GLY A 1 75 ? 9.763 7.860 4.103 1.00 91.44 75 GLY A C 1
ATOM 536 O O . GLY A 1 75 ? 10.306 7.727 3.010 1.00 91.44 75 GLY A O 1
ATOM 537 N N . LEU A 1 76 ? 8.520 7.411 4.328 1.00 95.38 76 LEU A N 1
ATOM 538 C CA . LEU A 1 76 ? 7.654 6.952 3.237 1.00 95.38 76 LEU A CA 1
ATOM 539 C C . LEU A 1 76 ? 7.226 8.129 2.344 1.00 95.38 76 LEU A C 1
ATOM 541 O O . LEU A 1 76 ? 6.978 9.235 2.826 1.00 95.38 76 LEU A O 1
ATOM 545 N N . VAL A 1 77 ? 7.076 7.883 1.040 1.00 95.38 77 VAL A N 1
ATOM 546 C CA . VAL A 1 77 ? 6.525 8.884 0.110 1.00 95.38 77 VAL A CA 1
ATOM 547 C C . VAL A 1 77 ? 5.084 9.240 0.494 1.00 95.38 77 VAL A C 1
ATOM 549 O O . VAL A 1 77 ? 4.287 8.352 0.799 1.00 95.38 77 VAL A O 1
ATOM 552 N N . LYS A 1 78 ? 4.731 10.534 0.458 1.00 95.19 78 LYS A N 1
ATOM 553 C CA . LYS A 1 78 ? 3.468 11.065 1.014 1.00 95.19 78 LYS A CA 1
ATOM 554 C C . LYS A 1 78 ? 2.202 10.261 0.635 1.00 95.19 78 LYS A C 1
ATOM 556 O O . LYS A 1 78 ? 1.513 9.846 1.564 1.00 95.19 78 LYS A O 1
ATOM 561 N N . PRO A 1 79 ? 1.929 9.923 -0.646 1.00 96.38 79 PRO A N 1
ATOM 562 C CA . PRO A 1 79 ? 0.728 9.156 -1.000 1.00 96.38 79 PRO A CA 1
ATOM 563 C C . PRO A 1 79 ? 0.685 7.759 -0.362 1.00 96.38 79 PRO A C 1
ATOM 565 O O . PRO A 1 79 ? -0.381 7.257 -0.009 1.00 96.38 79 PRO A O 1
ATOM 568 N N . LEU A 1 80 ? 1.848 7.115 -0.204 1.00 97.12 80 LEU A N 1
ATOM 569 C CA . LEU A 1 80 ? 1.955 5.809 0.443 1.00 97.12 80 LEU A CA 1
ATOM 570 C C . LEU A 1 80 ? 1.735 5.932 1.955 1.00 97.12 80 LEU A C 1
ATOM 572 O O . LEU A 1 80 ? 1.016 5.116 2.525 1.00 97.12 80 LEU A O 1
ATOM 576 N N . ALA A 1 81 ? 2.301 6.961 2.592 1.00 96.50 81 ALA A N 1
ATOM 577 C CA . ALA A 1 81 ? 2.094 7.237 4.013 1.00 96.50 81 ALA A CA 1
ATOM 5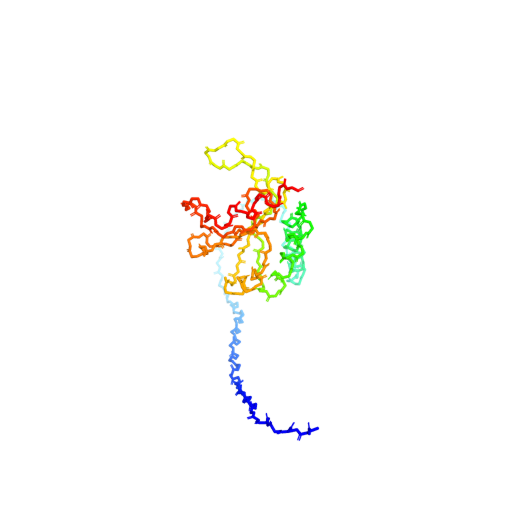78 C C . ALA A 1 81 ? 0.610 7.493 4.340 1.00 96.50 81 ALA A C 1
ATOM 580 O O . ALA A 1 81 ? 0.084 6.913 5.289 1.00 96.50 81 ALA A O 1
ATOM 581 N N . GLU A 1 82 ? -0.084 8.286 3.518 1.00 96.38 82 GLU A N 1
ATOM 582 C CA . GLU A 1 82 ? -1.520 8.572 3.654 1.00 96.38 82 GLU A CA 1
ATOM 583 C C . GLU A 1 82 ? -2.371 7.299 3.520 1.00 96.38 82 GLU A C 1
ATOM 585 O O . GLU A 1 82 ? -3.186 7.002 4.397 1.00 96.38 82 GLU A O 1
ATOM 590 N N . LYS A 1 83 ? -2.129 6.479 2.486 1.00 97.81 83 LYS A N 1
ATOM 591 C CA . LYS A 1 83 ? -2.843 5.203 2.300 1.00 97.81 83 LYS A CA 1
ATOM 592 C C . LYS A 1 83 ? -2.546 4.194 3.419 1.00 97.81 83 LYS A C 1
ATOM 594 O O . LYS A 1 83 ? -3.436 3.445 3.819 1.00 97.81 83 LYS A O 1
ATOM 599 N N . VAL A 1 84 ? -1.328 4.173 3.966 1.00 97.38 84 VAL A N 1
ATOM 600 C CA . VAL A 1 84 ? -1.001 3.355 5.148 1.00 97.38 84 VAL A CA 1
ATOM 601 C C . VAL A 1 84 ? -1.762 3.841 6.376 1.00 97.38 84 VAL A C 1
ATOM 603 O O . VAL A 1 84 ? -2.324 3.009 7.085 1.00 97.38 84 VAL A O 1
ATOM 606 N N . ALA A 1 85 ? -1.814 5.152 6.625 1.00 96.38 85 ALA A N 1
ATOM 607 C CA . ALA A 1 85 ? -2.543 5.720 7.756 1.00 96.38 85 ALA A CA 1
ATOM 608 C C . ALA A 1 85 ? -4.041 5.371 7.695 1.00 96.38 85 ALA A C 1
ATOM 610 O O . ALA A 1 85 ? -4.595 4.901 8.689 1.00 96.38 85 ALA A O 1
ATOM 611 N N . GLU A 1 86 ? -4.659 5.490 6.515 1.00 97.19 86 GLU A N 1
ATOM 612 C CA . GLU A 1 86 ? -6.039 5.063 6.247 1.00 97.19 86 GLU A CA 1
ATOM 613 C C . GLU A 1 86 ? -6.264 3.582 6.603 1.00 97.19 86 GLU A C 1
ATOM 615 O O . GLU A 1 86 ? -7.148 3.261 7.399 1.00 97.19 86 GLU A O 1
ATOM 620 N N . ILE A 1 87 ? -5.440 2.670 6.070 1.00 97.62 87 ILE A N 1
ATOM 621 C CA . ILE A 1 87 ? -5.579 1.223 6.312 1.00 97.62 87 ILE A CA 1
ATOM 622 C C . ILE A 1 87 ? -5.323 0.871 7.786 1.00 97.62 87 ILE A C 1
ATOM 624 O O . ILE A 1 87 ? -6.005 0.018 8.359 1.00 97.62 87 ILE A O 1
ATOM 628 N N . VAL A 1 88 ? -4.343 1.512 8.425 1.00 96.69 88 VAL A N 1
ATOM 629 C CA . VAL A 1 88 ? -4.026 1.299 9.844 1.00 96.69 88 VAL A CA 1
ATOM 630 C C . VAL A 1 88 ? -5.189 1.737 10.734 1.00 96.69 88 VAL A C 1
ATOM 632 O O . VAL A 1 88 ? -5.544 0.988 11.647 1.00 96.69 88 VAL A O 1
ATOM 635 N N . ALA A 1 89 ? -5.800 2.891 10.451 1.00 96.12 89 ALA A N 1
ATOM 636 C CA . ALA A 1 89 ? -6.947 3.406 11.193 1.00 96.12 89 ALA A CA 1
ATOM 637 C C . ALA A 1 89 ? -8.209 2.552 10.974 1.00 96.12 89 ALA A C 1
ATOM 639 O O . ALA A 1 89 ? -8.835 2.131 11.943 1.00 96.12 89 ALA A O 1
ATOM 640 N N . ALA A 1 90 ? -8.551 2.241 9.719 1.00 97.56 90 ALA A N 1
ATOM 641 C CA . ALA A 1 90 ? -9.789 1.539 9.376 1.00 97.56 90 ALA A CA 1
ATOM 642 C C . ALA A 1 90 ? -9.761 0.031 9.690 1.00 97.56 90 ALA A C 1
ATOM 644 O O . ALA A 1 90 ? -10.776 -0.543 10.076 1.00 97.56 90 ALA A O 1
ATOM 645 N N . CYS A 1 91 ? -8.607 -0.627 9.526 1.00 97.06 91 CYS A N 1
ATOM 646 C CA . CYS A 1 91 ? -8.482 -2.084 9.645 1.00 97.06 91 CYS A CA 1
ATOM 647 C C . CYS A 1 91 ? -7.743 -2.553 10.908 1.00 97.06 91 CYS A C 1
ATOM 649 O O . CYS A 1 91 ? -7.406 -3.737 10.995 1.00 97.06 91 CYS A O 1
ATOM 651 N N . GLY A 1 92 ? -7.390 -1.651 11.833 1.00 96.00 92 GLY A N 1
ATOM 652 C CA . GLY A 1 92 ? -6.567 -1.971 13.011 1.00 96.00 92 GLY A CA 1
ATOM 653 C C . GLY A 1 92 ? -5.195 -2.568 12.660 1.00 96.00 92 GLY A C 1
ATOM 654 O O . GLY A 1 92 ? -4.606 -3.311 13.447 1.00 96.00 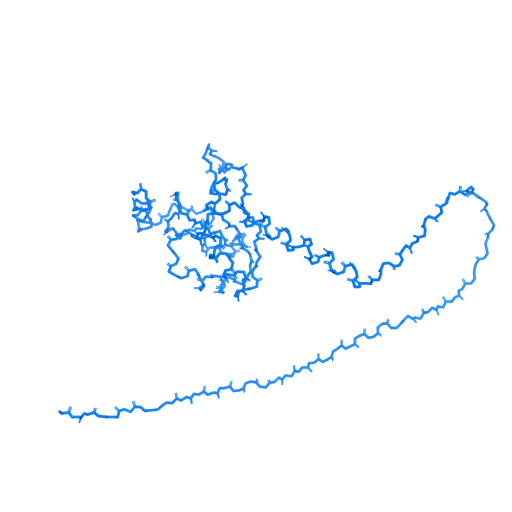92 GLY A O 1
ATOM 655 N N . SER A 1 93 ? -4.703 -2.303 11.446 1.00 95.56 93 SER A N 1
ATOM 656 C CA . SER A 1 93 ? -3.524 -2.970 10.892 1.00 95.56 93 SER A CA 1
ATOM 657 C C . SER A 1 93 ? -2.217 -2.443 11.490 1.00 95.56 93 SER A C 1
ATOM 659 O O . SER A 1 93 ? -2.142 -1.368 12.094 1.00 95.56 93 SER A O 1
ATOM 661 N N . ARG A 1 94 ? -1.150 -3.229 11.339 1.00 95.81 94 ARG A N 1
ATOM 662 C CA . ARG A 1 94 ? 0.183 -2.928 11.864 1.00 95.81 94 ARG A CA 1
ATOM 663 C C . ARG A 1 94 ? 1.189 -2.880 10.726 1.00 95.81 94 ARG A C 1
ATOM 665 O O . ARG A 1 94 ? 1.335 -3.859 9.999 1.00 95.81 94 ARG A O 1
ATOM 672 N N . VAL A 1 95 ? 1.922 -1.775 10.621 1.00 95.94 95 VAL A N 1
ATOM 673 C CA . VAL A 1 95 ? 3.159 -1.740 9.835 1.00 95.94 95 VAL A CA 1
ATOM 674 C C . VAL A 1 95 ? 4.166 -2.673 10.506 1.00 95.94 95 VAL A C 1
ATOM 676 O O . VAL A 1 95 ? 4.341 -2.618 11.725 1.00 95.94 95 VAL A O 1
ATOM 679 N N . ILE A 1 96 ? 4.778 -3.558 9.722 1.00 94.44 96 ILE A N 1
ATOM 680 C CA . ILE A 1 96 ? 5.831 -4.480 10.173 1.00 94.44 96 ILE A CA 1
ATOM 681 C C . ILE A 1 96 ? 7.189 -4.152 9.546 1.00 94.44 96 ILE A C 1
ATOM 683 O O . ILE A 1 96 ? 8.218 -4.508 10.113 1.00 94.44 96 ILE A O 1
ATOM 687 N N . SER A 1 97 ? 7.213 -3.440 8.416 1.00 93.56 97 SER A N 1
ATOM 688 C CA . SER A 1 97 ? 8.439 -2.866 7.870 1.00 93.56 97 SER A CA 1
ATOM 689 C C . SER A 1 97 ? 8.150 -1.635 7.016 1.00 93.56 97 SER A C 1
ATOM 691 O O . SER A 1 97 ? 7.197 -1.625 6.242 1.00 93.56 97 SER A O 1
ATOM 693 N N . GLY A 1 98 ? 8.982 -0.609 7.163 1.00 91.81 98 GLY A N 1
ATOM 694 C CA . GLY A 1 98 ? 8.904 0.649 6.425 1.00 91.81 98 GLY A CA 1
ATOM 695 C C . GLY A 1 98 ? 10.171 0.893 5.627 1.00 91.81 98 GLY A C 1
ATOM 696 O O . GLY A 1 98 ? 10.603 0.022 4.870 1.00 91.81 98 GLY A O 1
ATOM 697 N N . VAL A 1 99 ? 10.795 2.054 5.834 1.00 93.31 99 VAL A N 1
ATOM 698 C CA . VAL A 1 99 ? 12.087 2.373 5.218 1.00 93.31 99 VAL A CA 1
ATOM 699 C C . VAL A 1 99 ? 13.185 1.443 5.746 1.00 93.31 99 VAL A C 1
ATOM 701 O O . VAL A 1 99 ? 13.392 1.333 6.953 1.00 93.31 99 VAL A O 1
ATOM 704 N N . ARG A 1 100 ? 13.911 0.771 4.842 1.00 90.56 100 ARG A N 1
ATOM 705 C CA . ARG A 1 100 ? 15.094 -0.045 5.179 1.00 90.56 100 ARG A CA 1
ATOM 706 C C . ARG A 1 100 ? 16.116 -0.069 4.042 1.00 90.56 100 ARG A C 1
ATOM 708 O O . ARG A 1 100 ? 15.818 -0.518 2.934 1.00 90.56 100 ARG A O 1
ATOM 715 N N . HIS A 1 101 ? 17.348 0.344 4.336 1.00 89.06 101 HIS A N 1
ATOM 716 C CA . HIS A 1 101 ? 18.467 0.398 3.388 1.00 89.06 101 HIS A CA 1
ATOM 717 C C . HIS A 1 101 ? 18.949 -1.010 2.999 1.00 89.06 101 HIS A C 1
ATOM 719 O O . HIS A 1 101 ? 19.881 -1.562 3.574 1.00 89.06 101 HIS A O 1
ATOM 725 N N . THR A 1 102 ? 18.266 -1.619 2.029 1.00 87.38 102 THR A N 1
ATOM 726 C CA . THR A 1 102 ? 18.453 -3.018 1.615 1.00 87.38 102 THR A CA 1
ATOM 727 C C . THR A 1 102 ? 18.412 -3.165 0.092 1.00 87.38 102 THR A C 1
ATOM 729 O O . THR A 1 102 ? 17.835 -2.339 -0.621 1.00 87.38 102 THR A O 1
ATOM 732 N N . ARG A 1 103 ? 19.021 -4.240 -0.421 1.00 87.56 103 ARG A N 1
ATOM 733 C CA . ARG A 1 103 ? 18.918 -4.667 -1.826 1.00 87.56 103 ARG A CA 1
ATOM 734 C C . ARG A 1 103 ? 17.950 -5.844 -1.945 1.00 87.56 103 ARG A C 1
ATOM 736 O O . ARG A 1 103 ? 17.749 -6.578 -0.981 1.00 87.56 103 ARG A O 1
ATOM 743 N N . VAL A 1 104 ? 17.358 -6.029 -3.122 1.00 83.62 104 VAL A N 1
ATOM 744 C CA . VAL A 1 104 ? 16.519 -7.202 -3.411 1.00 83.62 104 VAL A CA 1
ATOM 745 C C . VAL A 1 104 ? 17.412 -8.445 -3.480 1.00 83.62 104 VAL A C 1
ATOM 747 O O . VAL A 1 104 ? 18.411 -8.443 -4.203 1.00 83.62 104 VAL A O 1
ATOM 750 N N . ALA A 1 105 ? 17.058 -9.491 -2.728 1.00 80.62 105 ALA A N 1
ATOM 751 C CA . ALA A 1 105 ? 17.849 -10.715 -2.594 1.00 80.62 105 ALA A CA 1
ATOM 752 C C . ALA A 1 105 ? 18.219 -11.328 -3.958 1.00 80.62 105 ALA A C 1
ATOM 754 O O . ALA A 1 105 ? 17.402 -11.358 -4.877 1.00 80.62 105 ALA A O 1
ATOM 755 N N . GLY A 1 106 ? 19.467 -11.789 -4.095 1.00 80.44 106 GLY A N 1
ATOM 756 C CA . GLY A 1 106 ? 19.998 -12.324 -5.355 1.00 80.44 106 GLY A CA 1
ATOM 757 C C . GLY A 1 106 ? 20.245 -11.280 -6.456 1.00 80.44 106 GLY A C 1
ATOM 758 O O . GLY A 1 106 ? 20.565 -11.653 -7.580 1.00 80.44 106 GLY A O 1
ATOM 759 N N . THR A 1 107 ? 20.113 -9.978 -6.173 1.00 80.50 107 THR A N 1
ATOM 760 C CA . THR A 1 107 ? 20.311 -8.907 -7.164 1.00 80.50 107 THR A CA 1
ATOM 761 C C . THR A 1 107 ? 21.172 -7.764 -6.621 1.00 80.50 107 THR A C 1
ATOM 763 O O . THR A 1 107 ? 21.335 -7.593 -5.414 1.00 80.50 107 THR A O 1
ATOM 766 N N . ARG A 1 108 ? 21.672 -6.906 -7.521 1.00 87.12 108 ARG A N 1
ATOM 767 C CA . ARG A 1 108 ? 22.296 -5.620 -7.150 1.00 87.12 108 ARG A CA 1
ATOM 768 C C . ARG A 1 108 ? 21.276 -4.475 -7.014 1.00 87.12 108 ARG A C 1
ATOM 770 O O . ARG A 1 108 ? 21.667 -3.341 -6.757 1.00 87.12 108 ARG A O 1
ATOM 777 N N . THR A 1 109 ? 19.982 -4.742 -7.209 1.00 85.12 109 THR A N 1
ATOM 778 C CA . THR A 1 109 ? 18.926 -3.722 -7.276 1.00 85.12 109 THR A CA 1
ATOM 779 C C . THR A 1 109 ? 18.538 -3.223 -5.884 1.00 85.12 109 THR A C 1
ATOM 781 O O . THR A 1 109 ? 18.287 -4.013 -4.974 1.00 85.12 109 THR A O 1
ATOM 784 N N . VAL A 1 110 ? 18.458 -1.901 -5.728 1.00 87.62 110 VAL A N 1
ATOM 785 C CA . VAL A 1 110 ? 17.969 -1.234 -4.511 1.00 87.62 110 VAL A CA 1
ATOM 786 C C . VAL A 1 110 ? 16.486 -1.566 -4.284 1.00 87.62 110 VAL A C 1
ATOM 788 O O . VAL A 1 110 ? 15.702 -1.617 -5.232 1.00 87.62 110 VAL A O 1
ATOM 791 N N . SER A 1 111 ? 16.107 -1.834 -3.033 1.00 88.00 111 SER A N 1
ATOM 792 C CA . SER A 1 111 ? 14.732 -2.177 -2.647 1.00 88.00 111 SER A CA 1
ATOM 793 C C . SER A 1 111 ? 13.783 -0.969 -2.672 1.00 88.00 111 SER A C 1
ATOM 795 O O . SER A 1 111 ? 14.182 0.125 -2.279 1.00 88.00 111 SER A O 1
ATOM 797 N N . LEU A 1 112 ? 12.501 -1.218 -2.995 1.00 92.12 112 LEU A N 1
ATOM 798 C CA . LEU A 1 112 ? 11.314 -0.386 -2.688 1.00 92.12 112 LEU A CA 1
ATOM 799 C C . LEU A 1 112 ? 11.444 0.398 -1.372 1.00 92.12 112 LEU A C 1
ATOM 801 O O . LEU A 1 112 ? 11.282 1.618 -1.280 1.00 92.12 112 LEU A O 1
ATOM 805 N N . HIS A 1 113 ? 11.799 -0.358 -0.340 1.00 94.94 113 HIS A N 1
ATOM 806 C CA . HIS A 1 113 ? 11.901 0.120 1.028 1.00 94.94 113 HIS A CA 1
ATOM 807 C C . HIS A 1 113 ? 13.087 1.050 1.272 1.00 94.94 113 HIS A C 1
ATOM 809 O O . HIS A 1 113 ? 13.032 1.862 2.185 1.00 94.94 113 HIS A O 1
ATOM 815 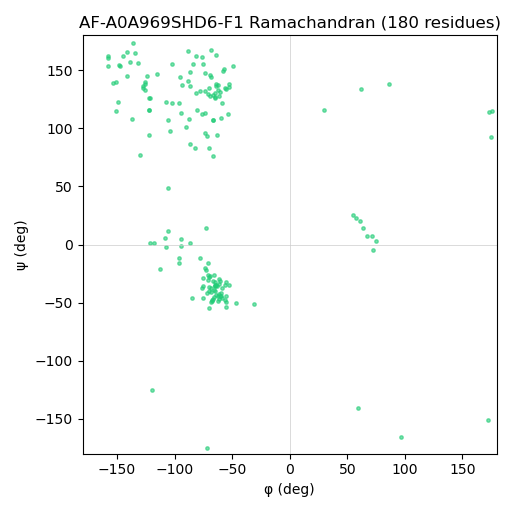N N . ALA A 1 114 ? 14.168 0.964 0.497 1.00 92.38 114 ALA A N 1
ATOM 816 C CA . ALA A 1 114 ? 15.312 1.855 0.691 1.00 92.38 114 ALA A CA 1
ATOM 817 C C . ALA A 1 114 ? 15.009 3.288 0.217 1.00 92.38 114 ALA A C 1
ATOM 819 O O . ALA A 1 114 ? 15.650 4.225 0.673 1.00 92.38 114 ALA A O 1
ATOM 820 N N . SER A 1 115 ? 14.019 3.457 -0.665 1.00 91.81 115 SER A N 1
ATOM 821 C CA . SER A 1 115 ? 13.586 4.754 -1.204 1.00 91.81 115 SER A CA 1
ATOM 822 C C . SER A 1 115 ? 12.254 5.245 -0.622 1.00 91.81 115 SER A C 1
ATOM 824 O O . SER A 1 115 ? 11.645 6.146 -1.191 1.00 91.81 115 SER A O 1
ATOM 826 N N . GLY A 1 116 ? 11.742 4.619 0.447 1.00 94.19 116 GLY A N 1
ATOM 827 C CA . GLY A 1 116 ? 10.435 4.966 1.029 1.00 94.19 116 GLY A CA 1
ATOM 828 C C . GLY A 1 116 ? 9.234 4.728 0.110 1.00 94.19 116 GLY A C 1
ATOM 829 O O . GLY A 1 116 ? 8.134 5.208 0.377 1.00 94.19 116 GLY A O 1
ATOM 830 N N . GLN A 1 117 ? 9.431 3.978 -0.975 1.00 96.25 117 GLN A N 1
ATOM 831 C CA . GLN A 1 117 ? 8.416 3.663 -1.978 1.00 96.25 117 GLN A CA 1
ATOM 832 C C . GLN A 1 117 ? 7.715 2.327 -1.704 1.0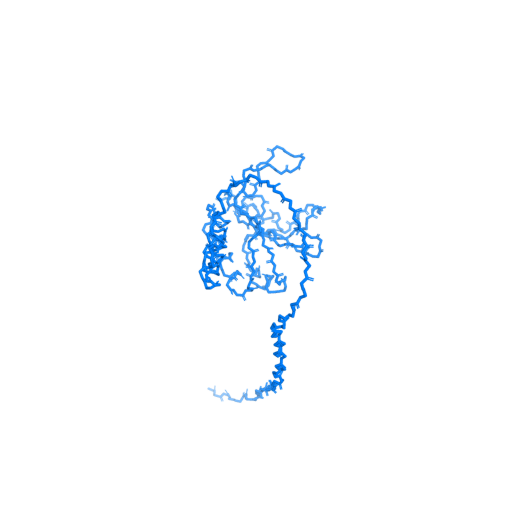0 96.25 117 GLN A C 1
ATOM 834 O O . GLN A 1 117 ? 6.906 1.902 -2.526 1.00 96.25 117 GLN A O 1
ATOM 839 N N . ALA A 1 118 ? 8.005 1.664 -0.580 1.00 96.38 118 ALA A N 1
ATOM 840 C CA . ALA A 1 118 ? 7.348 0.429 -0.174 1.00 96.38 118 ALA A CA 1
ATOM 841 C C . ALA A 1 118 ? 7.213 0.277 1.349 1.00 96.38 118 ALA A C 1
ATOM 843 O O . ALA A 1 118 ? 8.012 0.815 2.118 1.00 96.38 118 ALA A O 1
ATOM 844 N N . VAL A 1 119 ? 6.200 -0.485 1.761 1.00 97.25 119 VAL A N 1
ATOM 845 C CA . VAL A 1 119 ? 5.814 -0.734 3.154 1.00 97.25 119 VAL A CA 1
ATOM 846 C C . VAL A 1 119 ? 5.151 -2.109 3.277 1.00 97.25 119 VAL A C 1
ATOM 848 O O . VAL A 1 119 ? 4.357 -2.506 2.427 1.00 97.25 119 VAL A O 1
ATOM 851 N N . ASP A 1 120 ? 5.463 -2.827 4.352 1.00 96.75 120 ASP A N 1
ATOM 852 C CA . ASP A 1 120 ? 4.912 -4.147 4.658 1.00 96.75 120 ASP A CA 1
ATOM 853 C C . ASP A 1 120 ? 3.927 -4.014 5.831 1.00 96.75 120 ASP A C 1
ATOM 855 O O . ASP A 1 120 ? 4.306 -3.553 6.916 1.00 96.75 120 ASP A O 1
ATOM 859 N N . ILE A 1 121 ? 2.667 -4.422 5.640 1.00 97.44 121 ILE A N 1
ATOM 860 C CA . ILE A 1 121 ? 1.607 -4.343 6.660 1.00 97.44 121 ILE A CA 1
ATOM 861 C C . ILE A 1 121 ? 0.954 -5.702 6.955 1.00 97.44 121 ILE A C 1
ATOM 863 O O . ILE A 1 121 ? 0.760 -6.535 6.073 1.00 97.44 121 ILE A O 1
ATOM 867 N N . ARG A 1 122 ? 0.569 -5.924 8.214 1.00 97.12 122 ARG A N 1
ATOM 868 C CA . ARG A 1 122 ? -0.096 -7.141 8.709 1.00 97.12 122 ARG A CA 1
ATOM 869 C C . ARG A 1 122 ? -1.400 -6.775 9.421 1.00 97.12 122 ARG A C 1
ATOM 871 O O . ARG A 1 122 ? -1.436 -5.813 10.187 1.00 97.12 122 ARG A O 1
ATOM 878 N N . GLY A 1 123 ? -2.462 -7.545 9.198 1.00 95.81 123 GLY A N 1
ATOM 879 C CA . GLY A 1 123 ? -3.790 -7.282 9.763 1.00 95.81 123 GLY A CA 1
ATOM 880 C C . GLY A 1 123 ? -4.864 -8.214 9.202 1.00 95.81 123 GLY A C 1
ATOM 881 O O . GLY A 1 123 ? -4.568 -9.343 8.818 1.00 95.81 123 GLY A O 1
ATOM 882 N N . ASN A 1 124 ? -6.111 -7.740 9.140 1.00 97.25 124 ASN A N 1
ATOM 883 C CA . ASN A 1 124 ? -7.195 -8.443 8.451 1.00 97.25 124 ASN A CA 1
ATOM 884 C C . ASN A 1 124 ? -7.032 -8.268 6.923 1.00 97.25 124 ASN A C 1
ATOM 886 O O . ASN A 1 124 ? -7.223 -7.148 6.435 1.00 97.25 124 ASN A O 1
ATOM 890 N N . PRO A 1 125 ? -6.718 -9.329 6.150 1.00 96.12 125 PRO A N 1
ATOM 891 C CA . PRO A 1 125 ? -6.433 -9.199 4.722 1.00 96.12 125 PRO A CA 1
ATOM 892 C C . PRO A 1 125 ? -7.646 -8.737 3.910 1.00 96.12 125 PRO A C 1
ATOM 894 O O . PRO A 1 125 ? -7.482 -7.943 2.990 1.00 96.12 125 PRO A O 1
ATOM 897 N N . ALA A 1 126 ? -8.866 -9.156 4.263 1.00 97.50 126 ALA A N 1
ATOM 898 C CA . ALA A 1 126 ? -10.074 -8.739 3.551 1.00 97.50 126 ALA A CA 1
ATOM 899 C C . ALA A 1 126 ? -10.324 -7.227 3.696 1.00 97.50 126 ALA A C 1
ATOM 901 O O . ALA A 1 126 ? -10.670 -6.555 2.724 1.00 97.50 126 ALA A O 1
ATOM 902 N N . CYS A 1 127 ? -10.082 -6.674 4.890 1.00 98.12 127 CYS A N 1
ATOM 903 C CA . CYS A 1 127 ? -10.162 -5.231 5.113 1.00 98.12 127 CYS A CA 1
ATOM 904 C C . CYS A 1 127 ? -9.056 -4.484 4.352 1.00 98.12 127 CYS A C 1
ATOM 906 O O . CYS A 1 127 ? -9.355 -3.551 3.607 1.00 98.12 127 CYS A O 1
ATOM 908 N N . ILE A 1 128 ? -7.799 -4.934 4.467 1.00 98.06 128 ILE A N 1
ATOM 909 C CA . ILE A 1 128 ? -6.656 -4.333 3.761 1.00 98.06 128 ILE A CA 1
ATOM 910 C C . ILE A 1 128 ? -6.915 -4.292 2.247 1.00 98.06 128 ILE A C 1
ATOM 912 O O . ILE A 1 128 ? -6.789 -3.237 1.627 1.00 98.06 128 ILE A O 1
ATOM 916 N N . TYR A 1 129 ? -7.333 -5.411 1.647 1.00 97.81 129 TYR A N 1
ATOM 917 C CA . TYR A 1 129 ? -7.568 -5.477 0.207 1.00 97.81 129 TYR A CA 1
ATOM 918 C C . TYR A 1 129 ? -8.732 -4.611 -0.265 1.00 97.81 129 TYR A C 1
ATOM 920 O O . TYR A 1 129 ? -8.642 -4.064 -1.361 1.00 97.81 129 TYR A O 1
ATOM 928 N N . ARG A 1 130 ? -9.771 -4.404 0.556 1.00 98.12 130 ARG A N 1
ATOM 929 C CA . ARG A 1 130 ? -10.860 -3.463 0.252 1.00 98.12 130 ARG A CA 1
ATOM 930 C C . ARG A 1 130 ? -10.348 -2.024 0.114 1.00 98.12 130 ARG A C 1
ATOM 932 O O . ARG A 1 130 ? -10.649 -1.379 -0.881 1.00 98.12 130 ARG A O 1
ATOM 939 N N . HIS A 1 131 ? -9.509 -1.551 1.037 1.00 97.88 131 HIS A N 1
ATOM 940 C CA . HIS A 1 131 ? -8.908 -0.203 0.980 1.00 97.88 131 HIS A CA 1
ATOM 941 C C . HIS A 1 131 ? -7.845 -0.026 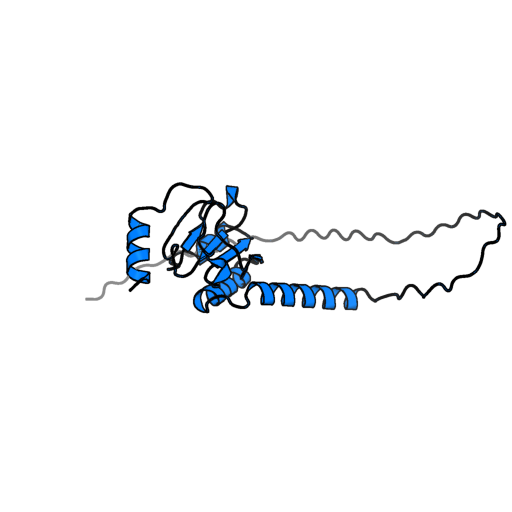-0.124 1.00 97.88 131 HIS A C 1
ATOM 943 O O . HIS A 1 131 ? -7.484 1.102 -0.479 1.00 97.88 131 HIS A O 1
ATOM 949 N N . LEU A 1 132 ? -7.352 -1.139 -0.676 1.00 97.31 132 LEU A N 1
ATOM 950 C CA . LEU A 1 132 ? -6.437 -1.188 -1.817 1.00 97.31 132 LEU A CA 1
ATOM 951 C C . LEU A 1 132 ? -7.151 -1.374 -3.172 1.00 97.31 132 LEU A C 1
ATOM 953 O O . LEU A 1 132 ? -6.495 -1.386 -4.221 1.00 97.31 132 LEU A O 1
ATOM 957 N N . GLN A 1 133 ? -8.482 -1.499 -3.203 1.00 95.50 133 GLN A N 1
ATOM 958 C CA . GLN A 1 133 ? -9.235 -1.410 -4.457 1.00 95.50 133 GLN A CA 1
ATOM 959 C C . GLN A 1 133 ? -9.037 -0.012 -5.063 1.00 95.50 133 GLN A C 1
ATOM 961 O O . GLN A 1 133 ? -9.058 0.994 -4.363 1.00 95.50 133 GLN A O 1
ATOM 966 N N . GLY A 1 134 ? -8.744 0.050 -6.364 1.00 92.25 134 GLY A N 1
ATOM 967 C CA . GLY A 1 134 ? -8.424 1.309 -7.050 1.00 92.25 134 GLY A CA 1
ATOM 968 C C . GLY A 1 134 ? -7.053 1.933 -6.734 1.00 92.25 134 GLY A C 1
ATOM 969 O O . GLY A 1 134 ? -6.695 2.907 -7.387 1.00 92.25 134 GLY A O 1
ATOM 970 N N . TRP A 1 135 ? -6.246 1.388 -5.809 1.00 95.75 135 TRP A N 1
ATOM 971 C CA . TRP A 1 135 ? -4.922 1.950 -5.488 1.00 95.75 135 TRP A CA 1
ATOM 972 C C . TRP A 1 135 ? -3.997 1.988 -6.726 1.00 95.75 135 TRP A C 1
ATOM 974 O O . TRP A 1 135 ? -3.730 0.923 -7.295 1.00 95.75 135 TRP A O 1
ATOM 984 N N . PRO A 1 136 ? -3.471 3.157 -7.153 1.00 94.69 136 PRO A N 1
ATOM 985 C CA . PRO A 1 136 ? -2.622 3.256 -8.346 1.00 94.69 136 PRO A CA 1
ATOM 986 C C . PRO A 1 136 ? -1.244 2.601 -8.172 1.00 94.69 136 PRO A C 1
ATOM 988 O O . PRO A 1 136 ? -0.657 2.133 -9.144 1.00 94.69 136 PRO A O 1
ATOM 991 N N . GLY A 1 137 ? -0.730 2.515 -6.941 1.00 95.06 137 GLY A N 1
ATOM 992 C CA . GLY A 1 137 ? 0.528 1.833 -6.641 1.00 95.06 137 GLY A CA 1
ATOM 993 C C . GLY A 1 137 ? 0.448 0.301 -6.746 1.00 95.06 137 GLY A C 1
ATOM 994 O O . GLY A 1 137 ? -0.563 -0.271 -7.160 1.00 95.06 137 GLY A O 1
ATOM 995 N N . GLY A 1 138 ? 1.537 -0.378 -6.392 1.00 95.56 138 GLY A N 1
ATOM 996 C CA . GLY A 1 138 ? 1.624 -1.838 -6.337 1.00 95.56 138 GLY A CA 1
ATOM 997 C C . GLY A 1 138 ? 1.104 -2.420 -5.022 1.00 95.56 138 GLY A C 1
ATOM 998 O O . GLY A 1 138 ? 1.116 -1.734 -4.000 1.00 95.56 138 GLY A O 1
ATOM 999 N N . TYR A 1 139 ? 0.669 -3.685 -5.030 1.00 96.56 139 TYR A N 1
ATOM 1000 C CA . TYR A 1 139 ? 0.581 -4.504 -3.811 1.00 96.56 139 TYR A CA 1
ATOM 1001 C C . TYR A 1 139 ? 0.590 -6.018 -4.073 1.00 96.56 139 TYR A C 1
ATOM 1003 O O . TYR A 1 139 ? 0.301 -6.476 -5.186 1.00 96.56 139 TYR A O 1
ATOM 1011 N N . THR A 1 140 ? 0.888 -6.801 -3.032 1.00 94.69 140 THR A N 1
ATOM 1012 C CA . THR A 1 140 ? 0.884 -8.272 -3.085 1.00 94.69 140 THR A CA 1
ATOM 1013 C C . THR A 1 140 ? -0.469 -8.903 -2.770 1.00 94.69 140 THR A C 1
ATOM 1015 O O . THR A 1 140 ? -1.182 -8.452 -1.879 1.00 94.69 140 THR A O 1
ATOM 1018 N N . ILE A 1 141 ? -0.833 -9.968 -3.490 1.00 94.12 141 ILE A N 1
ATOM 1019 C CA . ILE A 1 141 ? -2.154 -10.629 -3.415 1.00 94.12 141 ILE A CA 1
ATOM 1020 C C . ILE A 1 141 ? -2.145 -11.996 -2.704 1.00 94.12 141 ILE A C 1
ATOM 1022 O O . ILE A 1 141 ? -3.190 -12.618 -2.549 1.00 94.12 141 ILE A O 1
ATOM 1026 N N . ASP A 1 142 ? -0.983 -12.476 -2.260 1.00 92.44 142 ASP A N 1
ATOM 1027 C C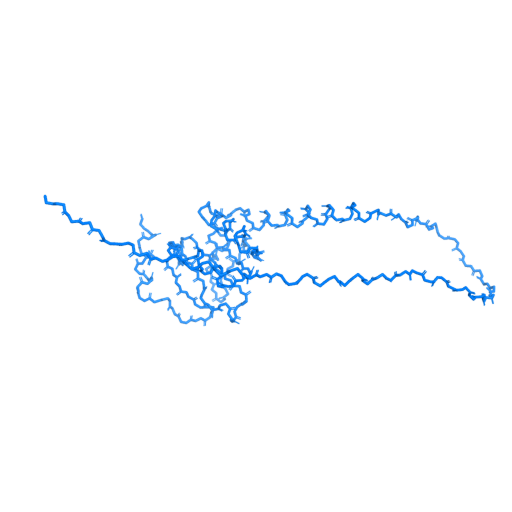A . ASP A 1 142 ? -0.765 -13.813 -1.691 1.00 92.44 142 ASP A CA 1
ATOM 1028 C C . ASP A 1 142 ? -0.571 -13.792 -0.162 1.00 92.44 142 ASP A C 1
ATOM 1030 O O . ASP A 1 142 ? 0.354 -14.399 0.384 1.00 92.44 142 ASP A O 1
ATOM 1034 N N . TYR A 1 143 ? -1.462 -13.099 0.554 1.00 92.31 143 TYR A N 1
ATOM 1035 C CA . TYR A 1 143 ? -1.372 -12.940 2.013 1.00 92.31 143 TYR A CA 1
ATOM 1036 C C . TYR A 1 143 ? -1.235 -14.265 2.781 1.00 92.31 143 TYR A C 1
ATOM 1038 O O . TYR A 1 143 ? -0.529 -14.320 3.784 1.00 92.31 143 TYR A O 1
ATOM 1046 N N . SER A 1 144 ? -1.872 -15.342 2.311 1.00 88.75 144 SER A N 1
ATOM 1047 C CA . SER A 1 144 ? -1.780 -16.677 2.922 1.00 88.75 144 SER A CA 1
ATOM 1048 C C . SER A 1 144 ? -0.357 -17.246 2.933 1.00 88.75 144 SER A C 1
ATOM 1050 O O . SER A 1 144 ? -0.011 -17.987 3.849 1.00 88.75 144 SER A O 1
ATOM 1052 N N . ARG A 1 145 ? 0.480 -16.875 1.955 1.00 88.75 145 ARG A N 1
ATOM 1053 C CA . ARG A 1 145 ? 1.881 -17.303 1.845 1.00 88.75 145 ARG A CA 1
ATOM 1054 C C . ARG A 1 145 ? 2.820 -16.420 2.664 1.00 88.75 145 ARG A C 1
ATOM 1056 O O . ARG A 1 145 ? 3.705 -16.932 3.340 1.00 88.75 145 ARG A O 1
ATOM 1063 N N . ALA A 1 146 ? 2.664 -15.101 2.574 1.00 88.62 146 ALA A N 1
ATOM 1064 C CA . ALA A 1 146 ? 3.617 -14.150 3.152 1.00 88.62 146 ALA A CA 1
ATOM 1065 C C . ALA A 1 146 ? 3.228 -13.626 4.544 1.00 88.62 146 ALA A C 1
ATOM 1067 O O . ALA A 1 146 ? 4.056 -13.042 5.246 1.00 88.62 146 ALA A O 1
ATOM 1068 N N . GLN A 1 147 ? 1.968 -13.800 4.949 1.00 95.00 147 GLN A N 1
ATOM 1069 C CA . GLN A 1 147 ? 1.392 -13.275 6.193 1.00 95.00 147 GLN A CA 1
ATOM 1070 C C . GLN A 1 147 ? 1.543 -11.748 6.351 1.00 95.00 147 GLN A C 1
ATOM 1072 O O . GLN A 1 147 ? 1.607 -11.232 7.469 1.00 95.00 147 GLN A O 1
ATOM 1077 N N . HIS A 1 148 ? 1.654 -11.020 5.241 1.00 96.19 148 HIS A N 1
ATOM 1078 C CA . HIS A 1 148 ? 1.627 -9.561 5.161 1.00 96.19 148 HIS A CA 1
ATOM 1079 C C . HIS A 1 148 ? 1.224 -9.128 3.744 1.00 96.19 148 HIS A C 1
ATOM 1081 O O . HIS A 1 148 ? 1.322 -9.913 2.799 1.00 96.19 148 HIS A O 1
ATOM 1087 N N . VAL A 1 149 ? 0.761 -7.886 3.604 1.00 96.94 149 VAL A N 1
ATOM 1088 C CA . VAL A 1 149 ? 0.627 -7.205 2.315 1.00 96.94 149 VAL A CA 1
ATOM 1089 C C . VAL A 1 149 ? 1.794 -6.238 2.186 1.00 96.94 149 VAL A C 1
ATOM 1091 O O . VAL A 1 149 ? 1.965 -5.345 3.013 1.00 96.94 149 VAL A O 1
ATOM 1094 N N . HIS A 1 150 ? 2.580 -6.423 1.138 1.00 96.56 150 HIS A N 1
ATOM 1095 C CA . HIS A 1 150 ? 3.528 -5.436 0.652 1.00 96.56 150 HIS A CA 1
ATOM 1096 C C . HIS A 1 150 ? 2.752 -4.436 -0.204 1.00 96.56 150 HIS A C 1
ATOM 1098 O O . HIS A 1 150 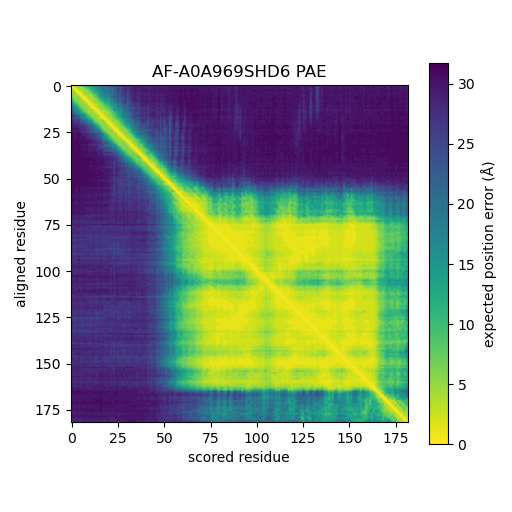? 1.985 -4.853 -1.074 1.00 96.56 150 HIS A O 1
ATOM 1104 N N . ILE A 1 151 ? 2.930 -3.140 0.032 1.00 97.38 151 ILE A N 1
ATOM 1105 C CA . ILE A 1 151 ? 2.310 -2.053 -0.733 1.00 97.38 151 ILE A CA 1
ATOM 1106 C C . ILE A 1 151 ? 3.432 -1.139 -1.216 1.00 97.38 151 ILE A C 1
ATOM 1108 O O . ILE A 1 151 ? 4.289 -0.748 -0.427 1.00 97.38 151 ILE A O 1
ATOM 1112 N N . SER A 1 152 ? 3.414 -0.765 -2.493 1.00 96.19 152 SER A N 1
ATOM 1113 C CA . SER A 1 152 ? 4.424 0.113 -3.082 1.00 96.19 152 SER A CA 1
ATOM 1114 C C . SER A 1 152 ? 3.817 1.251 -3.905 1.00 96.19 152 SER A C 1
ATOM 1116 O O . SER A 1 152 ? 2.678 1.177 -4.369 1.00 96.19 152 SER A O 1
ATOM 1118 N N . TYR A 1 153 ? 4.559 2.348 -4.069 1.00 95.69 153 TYR A N 1
ATOM 1119 C CA . TYR A 1 153 ? 4.151 3.514 -4.853 1.00 95.69 153 TYR A CA 1
ATOM 1120 C C . TYR A 1 153 ? 5.312 4.034 -5.704 1.00 95.69 153 TYR A C 1
ATOM 1122 O O . TYR A 1 153 ? 6.255 4.638 -5.198 1.00 95.69 153 TYR A O 1
ATOM 1130 N N . GLY A 1 154 ? 5.219 3.811 -7.016 1.00 90.25 154 GLY A N 1
ATOM 1131 C CA . GLY A 1 154 ? 6.244 4.219 -7.981 1.00 90.25 154 GLY A CA 1
ATOM 1132 C C . GLY A 1 154 ? 7.218 3.094 -8.336 1.00 90.25 154 GLY A C 1
ATOM 1133 O O . GLY A 1 154 ? 6.963 1.909 -8.098 1.00 90.25 154 GLY A O 1
ATOM 1134 N N . GLY A 1 155 ? 8.328 3.474 -8.967 1.00 87.75 155 GLY A N 1
ATOM 1135 C CA . GLY A 1 155 ? 9.417 2.561 -9.299 1.00 87.75 155 GLY A CA 1
ATOM 1136 C C . GLY A 1 155 ? 9.004 1.385 -10.194 1.00 87.75 155 GLY A C 1
ATOM 1137 O O . GLY A 1 155 ? 8.241 1.524 -11.148 1.00 87.75 155 GLY A O 1
ATOM 1138 N N . ARG A 1 156 ? 9.566 0.205 -9.911 1.00 87.12 156 ARG A N 1
ATOM 1139 C CA . ARG A 1 156 ? 9.367 -1.023 -10.707 1.00 87.12 156 ARG A CA 1
ATOM 1140 C C . ARG A 1 156 ? 8.031 -1.721 -10.450 1.00 87.12 156 ARG A C 1
ATOM 1142 O O . ARG A 1 156 ? 7.701 -2.637 -11.198 1.00 87.12 156 ARG A O 1
ATOM 1149 N N . GLU A 1 157 ? 7.304 -1.324 -9.408 1.00 88.31 157 GLU A N 1
ATOM 1150 C CA . GLU A 1 157 ? 6.127 -2.045 -8.912 1.00 88.31 157 GLU A CA 1
ATOM 1151 C C . GLU A 1 157 ? 4.822 -1.245 -8.988 1.00 88.31 157 GLU A C 1
ATOM 1153 O O . GLU A 1 157 ? 3.756 -1.746 -8.630 1.00 88.31 157 GLU A O 1
ATOM 1158 N N . HIS A 1 158 ? 4.875 -0.021 -9.515 1.00 91.19 158 HIS A N 1
ATOM 1159 C CA . HIS A 1 158 ? 3.698 0.820 -9.694 1.00 91.19 158 HIS A CA 1
ATOM 1160 C C . HIS A 1 158 ? 2.602 0.116 -10.518 1.00 91.19 158 HIS A C 1
ATOM 1162 O O . HIS A 1 158 ? 2.873 -0.483 -11.561 1.00 91.19 158 HIS A O 1
ATOM 1168 N N . GLY A 1 159 ? 1.352 0.184 -10.054 1.00 89.56 159 GLY A N 1
ATOM 1169 C CA . GLY A 1 159 ? 0.200 -0.456 -10.693 1.00 89.56 159 GLY A CA 1
ATOM 1170 C C . GLY A 1 159 ? 0.195 -1.987 -10.680 1.00 89.56 159 GLY A C 1
ATOM 1171 O O . GLY A 1 159 ? -0.664 -2.584 -11.334 1.00 89.56 159 GLY A O 1
ATOM 1172 N N . LEU A 1 160 ? 1.129 -2.646 -9.986 1.00 90.50 160 LEU A N 1
ATOM 1173 C CA . LEU A 1 160 ? 1.238 -4.102 -10.007 1.00 90.50 160 LEU A CA 1
ATOM 1174 C C . LEU A 1 160 ? 0.354 -4.810 -8.981 1.00 90.50 160 LEU A C 1
ATOM 1176 O O . LEU A 1 160 ? 0.140 -4.337 -7.867 1.00 90.50 160 LEU A O 1
ATOM 1180 N N . ARG A 1 161 ? -0.093 -6.013 -9.345 1.00 92.62 161 ARG A N 1
ATOM 1181 C CA . ARG A 1 161 ? -0.655 -7.019 -8.437 1.00 92.62 161 ARG A CA 1
ATOM 1182 C C . ARG A 1 161 ? 0.202 -8.267 -8.593 1.00 92.62 161 ARG A C 1
ATOM 1184 O O . ARG A 1 161 ? 0.296 -8.787 -9.705 1.00 92.62 161 ARG A O 1
ATOM 1191 N N . PHE A 1 162 ? 0.900 -8.676 -7.539 1.00 88.25 162 PHE A N 1
ATOM 1192 C CA . PHE A 1 162 ? 1.923 -9.723 -7.625 1.00 88.25 162 PHE A CA 1
ATOM 1193 C C . PHE A 1 162 ? 1.913 -10.656 -6.412 1.00 88.25 162 PHE A C 1
ATOM 1195 O O . PHE A 1 162 ? 1.276 -10.367 -5.407 1.00 88.25 162 PHE A O 1
ATOM 1202 N N . ALA A 1 163 ? 2.591 -11.795 -6.523 1.00 89.31 163 ALA A N 1
ATOM 1203 C CA . ALA A 1 163 ? 2.765 -12.744 -5.429 1.00 89.31 163 ALA A CA 1
ATOM 1204 C C . ALA A 1 163 ? 4.246 -12.829 -5.044 1.00 89.31 163 ALA A C 1
ATOM 1206 O O . ALA A 1 163 ? 5.122 -12.721 -5.911 1.00 89.31 163 ALA A O 1
ATOM 1207 N N . HIS A 1 164 ? 4.538 -13.047 -3.764 1.00 85.94 164 HIS A N 1
ATOM 1208 C CA . HIS A 1 164 ? 5.899 -13.228 -3.278 1.00 85.94 164 HIS A CA 1
ATOM 1209 C C . HIS A 1 164 ? 6.518 -14.469 -3.931 1.00 85.94 164 HIS A C 1
ATOM 1211 O O . HIS A 1 164 ? 5.935 -15.551 -3.929 1.00 85.94 164 HIS A O 1
ATOM 1217 N N . GLY A 1 165 ? 7.704 -14.323 -4.527 1.00 73.44 165 GLY A N 1
ATOM 1218 C CA . GLY A 1 165 ? 8.387 -15.418 -5.230 1.00 73.44 165 GLY A CA 1
ATOM 1219 C C . GLY A 1 165 ? 7.622 -16.004 -6.429 1.00 73.44 165 GLY A C 1
ATOM 1220 O O . GLY A 1 165 ? 7.882 -17.146 -6.801 1.00 73.44 165 GLY A O 1
ATOM 1221 N N . GLY A 1 166 ? 6.662 -15.270 -7.005 1.00 62.88 166 GLY A N 1
ATOM 1222 C CA . GLY A 1 166 ? 5.948 -15.649 -8.228 1.00 62.88 166 GLY A CA 1
ATOM 1223 C C . GLY A 1 166 ? 6.639 -15.180 -9.518 1.00 62.88 166 GLY A C 1
ATOM 1224 O O . GLY A 1 166 ? 7.528 -14.328 -9.497 1.00 62.88 166 GLY A O 1
ATOM 1225 N N . LYS A 1 167 ? 6.204 -15.723 -10.666 1.00 55.31 167 LYS A N 1
ATOM 1226 C CA . LYS A 1 167 ? 6.643 -15.275 -12.004 1.00 55.31 167 LYS A CA 1
ATOM 1227 C C . LYS A 1 167 ? 6.212 -13.822 -12.277 1.00 55.31 167 LYS A C 1
ATOM 1229 O O . LYS A 1 167 ? 5.348 -13.281 -11.592 1.00 55.31 167 LYS A O 1
ATOM 1234 N N . SER A 1 168 ? 6.840 -13.197 -13.279 1.00 54.72 168 SER A N 1
ATOM 1235 C CA . SER A 1 168 ? 6.738 -11.758 -13.565 1.00 54.72 168 SER A CA 1
ATOM 1236 C C . SER A 1 168 ? 5.308 -11.187 -13.620 1.00 54.72 168 SER A C 1
ATOM 1238 O O . SER A 1 168 ? 4.371 -11.892 -13.998 1.00 54.72 168 SER A O 1
ATOM 1240 N N . PRO A 1 169 ? 5.147 -9.878 -13.335 1.00 59.97 169 PRO A N 1
ATOM 1241 C CA . PRO A 1 169 ? 3.844 -9.219 -13.304 1.00 59.97 169 PRO A CA 1
ATOM 1242 C C . PRO A 1 169 ? 3.090 -9.327 -14.632 1.00 59.97 169 PRO A C 1
ATOM 1244 O O . PRO A 1 169 ? 3.698 -9.328 -15.707 1.00 59.97 169 PRO A O 1
ATOM 1247 N N . SER A 1 170 ? 1.756 -9.361 -14.561 1.00 59.38 170 SER A N 1
ATOM 1248 C CA . SER A 1 170 ? 0.902 -9.537 -15.740 1.00 59.38 170 SER A CA 1
ATOM 1249 C C . SER A 1 170 ? 1.144 -8.465 -16.816 1.00 59.38 170 SER A C 1
ATOM 1251 O O . SER A 1 170 ? 1.508 -7.320 -16.529 1.00 59.38 170 SER A O 1
ATOM 1253 N N . ARG A 1 171 ? 0.915 -8.817 -18.091 1.00 57.25 171 ARG A N 1
ATOM 1254 C CA . ARG A 1 171 ? 1.187 -7.931 -19.243 1.00 57.25 171 ARG A CA 1
ATOM 1255 C C . ARG A 1 171 ? 0.455 -6.581 -19.141 1.00 57.25 171 ARG A C 1
ATOM 1257 O O . ARG A 1 171 ? 1.026 -5.560 -19.512 1.00 57.25 171 ARG A O 1
ATOM 1264 N N . LYS A 1 172 ? -0.760 -6.565 -18.573 1.00 56.03 172 LYS A N 1
ATOM 1265 C CA . LYS A 1 172 ? -1.539 -5.345 -18.278 1.00 56.03 172 LYS A CA 1
ATOM 1266 C C . LYS A 1 172 ? -0.810 -4.441 -17.278 1.00 56.03 172 LYS A C 1
ATOM 1268 O O . LYS A 1 172 ? -0.689 -3.242 -17.499 1.00 56.03 172 LYS A O 1
ATOM 1273 N N . ALA A 1 173 ? -0.257 -5.032 -16.226 1.00 54.31 173 ALA A N 1
ATOM 1274 C CA . ALA A 1 173 ? 0.430 -4.311 -15.166 1.00 54.31 173 ALA A CA 1
ATOM 1275 C C . ALA A 1 173 ? 1.785 -3.724 -15.632 1.00 54.31 173 ALA A C 1
ATOM 1277 O O . ALA A 1 173 ? 2.153 -2.621 -15.231 1.00 54.31 173 ALA A O 1
ATOM 1278 N N . ARG A 1 174 ? 2.473 -4.374 -16.589 1.00 56.91 174 ARG A N 1
ATOM 1279 C CA . ARG A 1 174 ? 3.668 -3.807 -17.256 1.00 56.91 174 ARG A CA 1
ATOM 1280 C C . ARG A 1 174 ? 3.400 -2.491 -18.003 1.00 56.91 174 ARG A C 1
ATOM 1282 O O . ARG A 1 174 ? 4.299 -1.656 -18.056 1.00 56.91 174 ARG A O 1
ATOM 1289 N N . ARG A 1 175 ? 2.193 -2.291 -18.552 1.00 57.31 175 ARG A N 1
ATOM 1290 C CA . ARG A 1 175 ? 1.813 -1.052 -19.260 1.00 57.31 175 ARG A CA 1
ATOM 1291 C C . ARG A 1 175 ? 1.663 0.128 -18.291 1.00 57.31 175 ARG A C 1
ATOM 1293 O O . ARG A 1 175 ? 2.097 1.228 -18.611 1.00 57.31 175 ARG A O 1
ATOM 1300 N N . ASN A 1 176 ? 1.156 -0.118 -17.081 1.00 56.31 176 ASN A N 1
ATOM 1301 C CA . ASN A 1 176 ? 1.019 0.910 -16.043 1.00 56.31 176 ASN A CA 1
ATOM 1302 C C . ASN A 1 176 ? 2.386 1.389 -15.514 1.00 56.31 176 ASN A C 1
ATOM 1304 O O . ASN A 1 176 ? 2.569 2.590 -15.328 1.00 56.31 176 ASN A O 1
ATOM 1308 N N . ILE A 1 177 ? 3.377 0.493 -15.367 1.00 56.28 177 ILE A N 1
ATOM 1309 C CA . ILE A 1 177 ? 4.758 0.884 -15.005 1.00 56.28 177 ILE A CA 1
ATOM 1310 C C . ILE A 1 177 ? 5.357 1.862 -16.030 1.00 56.28 177 ILE A C 1
ATOM 1312 O O . ILE A 1 177 ? 6.102 2.762 -15.657 1.00 56.28 177 ILE A O 1
ATOM 1316 N N . GLN A 1 178 ? 5.074 1.685 -17.326 1.00 55.66 178 GLN A N 1
ATOM 1317 C CA . GLN A 1 178 ? 5.609 2.566 -18.374 1.00 55.66 178 GLN A CA 1
ATOM 1318 C C . GLN A 1 178 ? 4.998 3.972 -18.339 1.00 55.66 178 GLN A C 1
ATOM 1320 O O . GLN A 1 178 ? 5.669 4.917 -18.741 1.00 55.66 178 GLN A O 1
ATOM 1325 N N . ILE A 1 179 ? 3.758 4.106 -17.858 1.00 54.12 179 ILE A N 1
ATOM 1326 C CA . ILE A 1 179 ? 3.089 5.401 -17.680 1.00 54.12 179 ILE A CA 1
ATOM 1327 C C . ILE A 1 179 ? 3.665 6.117 -16.453 1.00 54.12 179 ILE A C 1
ATOM 1329 O O . ILE A 1 179 ? 4.080 7.258 -16.570 1.00 54.12 179 ILE A O 1
ATOM 1333 N N . ALA A 1 180 ? 3.823 5.423 -15.321 1.00 46.72 180 ALA A N 1
ATOM 1334 C CA . ALA A 1 180 ? 4.411 5.968 -14.085 1.00 46.72 180 ALA A CA 1
ATOM 1335 C C . ALA A 1 180 ? 5.944 6.201 -14.131 1.00 46.72 180 ALA A C 1
ATOM 1337 O O . ALA A 1 180 ? 6.593 6.339 -13.093 1.00 46.72 180 ALA A O 1
ATOM 1338 N N . ARG A 1 181 ? 6.533 6.178 -15.332 1.00 49.12 181 ARG A N 1
ATOM 1339 C CA . ARG A 1 181 ? 7.954 6.427 -15.628 1.00 49.12 181 ARG A CA 1
ATOM 1340 C C . ARG A 1 181 ? 8.165 7.587 -16.610 1.00 49.12 181 ARG A C 1
ATOM 1342 O O . ARG A 1 181 ? 9.306 7.823 -17.002 1.00 49.12 181 ARG A O 1
ATOM 1349 N N . ARG A 1 182 ? 7.081 8.233 -17.036 1.00 44.19 182 ARG A N 1
ATOM 1350 C CA . ARG A 1 182 ? 7.061 9.462 -17.829 1.00 44.19 182 ARG A CA 1
ATOM 1351 C C . ARG A 1 182 ? 6.606 10.609 -16.936 1.00 44.19 182 ARG A C 1
ATOM 1353 O O . ARG A 1 182 ? 7.064 11.728 -17.221 1.00 44.19 182 ARG A O 1
#

Sequence (182 aa):
MTILWSAVLAAAVSFALPASSMACTKQARAEQVRGHSLGGGCAKKGQAASKTSPEHRTTYAKSARDHARSALTAGLVKPLAEKVAEIVAACGSRVISGVRHTRVAGTRTVSLHASGQAVDIRGNPACIYRHLQGWPGGYTIDYSRAQHVHISYGGREHGLRFAHGGKSPSRKARRNIQIARR

Mean predicted aligned error: 17.13 Å

Nearest PDB structures (foldseek):
  3k7j-assembly1_B  TM=6.187E-01  e=8.894E-02  Homo sapiens
  3k7i-assembly1_B  TM=5.089E-01  e=1.149E-01  Homo sapiens

Radius of gyration: 27.52 Å; Cα contacts (8 Å, |Δi|>4): 206; chains: 1; bounding box: 72×37×80 Å

Solvent-accessible surface area (backbone atoms only — not comparable to full-atom values): 11477 Å² total; per-residue (Å²): 138,91,86,80,90,79,88,87,88,87,83,87,81,84,80,78,86,84,85,82,85,78,86,80,82,82,75,86,80,88,82,88,81,92,80,90,82,88,82,89,81,82,93,73,86,78,77,75,84,76,83,73,55,70,67,66,58,50,54,54,58,48,52,54,50,52,51,53,51,52,59,40,50,44,73,37,43,67,74,54,41,53,54,47,50,51,42,30,69,77,44,72,32,40,78,78,43,24,57,43,94,44,58,41,87,99,52,91,46,76,29,51,22,48,70,12,28,22,36,33,34,36,66,53,64,71,53,48,52,58,75,48,57,87,51,68,31,16,35,45,75,43,40,91,81,68,68,36,37,44,38,30,49,45,73,95,42,17,40,29,65,41,48,87,96,54,80,81,69,51,77,74,30,56,55,44,28,61,58,72,72,112

pLDDT: mean 72.86, std 22.3, range [33.5, 98.12]

Foldseek 3Di:
DDDDDDDDDDDDDDDDDDDDDDPPDPDDDDDDDDDDDDDDDDDDDDDDPPPPPVVNVVVVVVVVVVVVQVVQLPQADPVVSVLVVVLCVFFVKGWPHFADADADPPDPHTDLRVNNFKTKMAGDVVSSVVSCVVPQAAWEDPCVVVRIIMTGPADPGGQFYHHVVDDDTDPVSNVSNVVSVD